Protein 2G5X (pdb70)

CATH classification: 3.40.420.10 (+1 more: 4.10.470.10)

Nearest PDB structures (foldseek):
  2g5x-assembly1_A  TM=1.004E+00  e=1.902E-52  Silene chalcedonica
  3ctk-assembly1_A  TM=8.412E-01  e=5.836E-22  unclassified
  2z4u-assembly1_A  TM=8.462E-01  e=3.014E-20  Phytolacca dioica
  3hiw-assembly2_B  TM=8.138E-01  e=7.431E-19  Saponaria officinalis
  3hiq-assembly2_B  TM=8.079E-01  e=1.076E-18  Saponaria officinalis

Secondary structure (DSSP, 8-state):
--EEE-SS-HHHHHHHHHHHHHHHHTTS--BT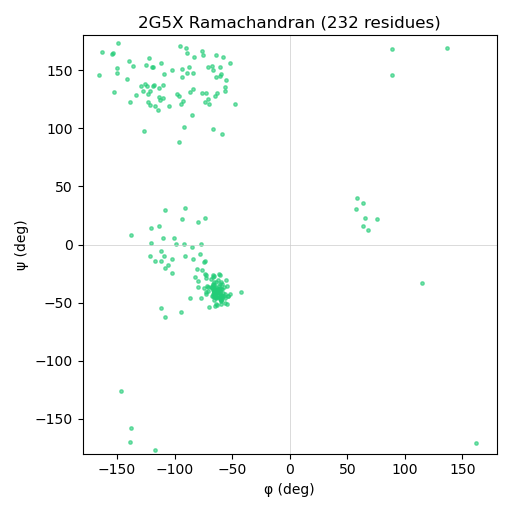TB-B--TTGGG-EEEEEEE-TTT--EEEEEEETTTTEEEEEEEE-TTT--EEEEE-TTTHHHHGGGHHHHSTT--EEPPPPSS-SSHHHHHHHHTS-TTT--BSHHHHHHHHHTTTTS---HHHHHHHHHHHIIIIIIHHHBHHHHHHHHHHSSSS-B--HHHHHHHHHTHHHHHHHHTT-S----SSS-TTTT-BSSBPP-

Structure (mmCIF, N/CA/C/O backbone):
data_2G5X
#
_entry.id   2G5X
#
_cell.length_a   35.247
_cell.length_b   57.333
_cell.length_c   53.230
_cell.angle_alpha   90.00
_cell.angle_beta   106.25
_cell.angle_gamma   90.00
#
_symmetry.space_group_name_H-M   'P 1 21 1'
#
loop_
_entity.id
_entity.type
_entity.pdbx_description
1 polymer 'Ribosome-inactivating protein'
2 water water
#
loop_
_atom_site.group_PDB
_atom_site.id
_atom_site.type_symbol
_atom_site.label_atom_id
_atom_site.label_alt_id
_atom_site.label_comp_id
_atom_site.label_asym_id
_atom_site.label_entity_id
_atom_site.label_seq_id
_atom_site.pdbx_PDB_ins_code
_atom_site.Cartn_x
_atom_site.Cartn_y
_atom_site.Cartn_z
_atom_site.occupancy
_atom_site.B_iso_or_equiv
_atom_site.auth_seq_id
_atom_site.auth_comp_id
_atom_site.auth_asym_id
_atom_site.auth_atom_id
_atom_site.pdbx_PDB_model_num
ATOM 1 N N . ARG A 1 1 ? 20.930 3.930 12.145 1.00 10.75 1 ARG A N 1
ATOM 2 C CA . ARG A 1 1 ? 19.541 3.431 11.956 1.00 10.70 1 ARG A CA 1
ATOM 3 C C . ARG A 1 1 ? 18.646 4.565 11.475 1.00 9.95 1 ARG A C 1
ATOM 4 O O . ARG A 1 1 ? 18.670 5.664 12.036 1.00 11.95 1 ARG A O 1
ATOM 12 N N . PRO A 1 2 ? 17.855 4.321 10.419 1.00 11.03 2 PRO A N 1
ATOM 13 C CA . PRO A 1 2 ? 16.963 5.365 9.910 1.00 10.70 2 PRO A CA 1
ATOM 14 C C . PRO A 1 2 ? 16.056 5.829 11.045 1.00 11.71 2 PRO A C 1
ATOM 15 O O . PRO A 1 2 ? 15.481 5.006 11.760 1.00 12.04 2 PRO A O 1
ATOM 19 N N . SER A 1 3 ? 15.938 7.140 11.218 1.00 10.15 3 SER A N 1
ATOM 20 C CA . SER A 1 3 ? 15.104 7.682 12.283 1.00 10.39 3 SER A CA 1
ATOM 21 C C . SER A 1 3 ? 14.368 8.929 11.823 1.00 9.96 3 SER A C 1
ATOM 22 O O . SER A 1 3 ? 14.910 9.744 11.072 1.00 10.39 3 SER A O 1
ATOM 25 N N . TRP A 1 4 ? 13.124 9.069 12.267 1.00 8.82 4 TRP A N 1
ATOM 26 C CA . TRP A 1 4 ? 12.331 10.238 11.916 1.00 7.66 4 TRP A CA 1
ATOM 27 C C . TRP A 1 4 ? 11.543 10.739 13.113 1.00 7.16 4 TRP A C 1
ATOM 28 O O . TRP A 1 4 ? 10.778 9.991 13.726 1.00 6.59 4 TRP A O 1
ATOM 39 N N . THR A 1 5 ? 11.761 12.001 13.465 1.00 8.10 5 THR A N 1
ATOM 40 C CA . THR A 1 5 ? 11.011 12.605 14.549 1.00 8.80 5 THR A CA 1
ATOM 41 C C . THR A 1 5 ? 9.753 13.064 13.818 1.00 8.73 5 THR A C 1
ATOM 42 O O . THR A 1 5 ? 9.798 13.959 12.971 1.00 10.25 5 THR A O 1
ATOM 46 N N . VAL A 1 6 ? 8.637 12.414 14.127 1.00 7.64 6 VAL A N 1
ATOM 47 C CA . VAL A 1 6 ? 7.366 12.705 13.477 1.00 8.11 6 VAL A CA 1
ATOM 48 C C . VAL A 1 6 ? 6.966 14.161 13.687 1.00 7.64 6 VAL A C 1
ATOM 49 O O . VAL A 1 6 ? 6.365 14.515 14.704 1.00 7.19 6 VAL A O 1
ATOM 53 N N . ASP A 1 7 ? 7.303 14.990 12.703 1.00 8.26 7 ASP A N 1
ATOM 54 C CA . ASP A 1 7 ? 7.042 16.424 12.756 1.00 9.56 7 ASP A CA 1
ATOM 55 C C . ASP A 1 7 ? 6.805 16.971 11.342 1.00 9.15 7 ASP A C 1
ATOM 56 O O . ASP A 1 7 ? 6.984 16.260 10.353 1.00 8.23 7 ASP A O 1
ATOM 61 N N . SER A 1 8 ? 6.428 18.243 11.250 1.00 10.12 8 SER A N 1
ATOM 62 C CA . SER A 1 8 ? 6.119 18.870 9.966 1.00 10.12 8 SER A CA 1
ATOM 63 C C . SER A 1 8 ? 7.282 19.349 9.094 1.00 11.43 8 SER A C 1
ATOM 64 O O . SER A 1 8 ? 7.083 20.164 8.190 1.00 13.48 8 SER A O 1
ATOM 67 N N . ASP A 1 9 ? 8.482 18.837 9.346 1.00 10.44 9 ASP A N 1
ATOM 68 C CA . ASP A 1 9 ? 9.662 19.215 8.565 1.00 11.07 9 ASP A CA 1
ATOM 69 C C . ASP A 1 9 ? 9.804 18.224 7.405 1.00 10.64 9 ASP A C 1
ATOM 70 O O . ASP A 1 9 ? 10.288 17.115 7.590 1.00 9.92 9 ASP A O 1
ATOM 75 N N . SER A 1 10 ? 9.381 18.629 6.208 1.00 9.85 10 SER A N 1
ATOM 76 C CA . SER A 1 10 ? 9.432 17.741 5.048 1.00 9.66 10 SER A CA 1
ATOM 77 C C . SER A 1 10 ? 10.843 17.370 4.604 1.00 8.86 10 SER A C 1
ATOM 78 O O . SER A 1 10 ? 11.051 16.310 4.013 1.00 8.84 10 SER A O 1
ATOM 81 N N . ALA A 1 11 ? 11.813 18.235 4.879 1.00 9.33 11 ALA A N 1
ATOM 82 C CA . ALA A 1 11 ? 13.189 17.943 4.495 1.00 9.66 11 ALA A CA 1
ATOM 83 C C . ALA A 1 11 ? 13.687 16.730 5.276 1.00 10.01 11 ALA A C 1
ATOM 84 O O . ALA A 1 11 ? 14.304 15.832 4.702 1.00 9.41 11 ALA A O 1
ATOM 86 N N . LYS A 1 12 ? 13.408 16.702 6.579 1.00 9.80 12 LYS A N 1
ATOM 87 C CA . LYS A 1 12 ? 13.826 15.587 7.427 1.00 9.48 12 LYS A CA 1
ATOM 88 C C . LYS A 1 12 ? 13.090 14.306 7.041 1.00 9.21 12 LYS A C 1
ATOM 89 O O . LYS A 1 12 ? 13.640 13.209 7.133 1.00 9.61 12 LYS A O 1
ATOM 95 N N . TYR A 1 13 ? 11.842 14.451 6.610 1.00 6.84 13 TYR A N 1
ATOM 96 C CA . TYR A 1 13 ? 11.050 13.302 6.190 1.00 7.33 13 TYR A CA 1
ATOM 97 C C . TYR A 1 13 ? 11.680 12.686 4.936 1.00 6.23 13 TYR A C 1
ATOM 98 O O . TYR A 1 13 ? 11.865 11.470 4.863 1.00 6.96 13 TYR A O 1
ATOM 107 N N . SER A 1 14 ? 12.010 13.527 3.957 1.00 7.31 14 SER A N 1
ATOM 108 C CA . SER A 1 14 ? 12.615 13.048 2.714 1.00 7.77 14 SER A CA 1
ATOM 109 C C . SER A 1 14 ? 13.994 12.430 2.927 1.00 8.82 14 SER A C 1
ATOM 110 O O . SER A 1 14 ? 14.338 11.444 2.278 1.00 8.13 14 SER A O 1
ATOM 113 N N . SER A 1 15 ? 14.788 13.007 3.825 1.00 8.61 15 SER A N 1
ATOM 114 C CA . SER A 1 15 ? 16.118 12.462 4.089 1.00 8.87 15 SER A CA 1
ATOM 115 C C . SER A 1 15 ? 15.975 11.103 4.768 1.00 8.48 15 SER A C 1
ATOM 116 O O . SER A 1 15 ? 16.741 10.174 4.501 1.00 8.26 15 SER A O 1
ATOM 123 N N . PHE A 1 16 ? 14.983 10.998 5.646 1.00 7.65 16 PHE A N 1
ATOM 124 C CA . PHE A 1 16 ? 14.696 9.758 6.353 1.00 7.48 16 PHE A CA 1
ATOM 125 C C . PHE A 1 16 ? 14.373 8.663 5.334 1.00 7.66 16 PHE A C 1
ATOM 126 O O . PHE A 1 16 ? 14.901 7.554 5.413 1.00 7.33 16 PHE A O 1
ATOM 134 N N . LEU A 1 17 ? 13.512 8.978 4.371 1.00 6.74 17 LEU A N 1
ATOM 135 C CA . LEU A 1 17 ? 13.141 8.001 3.352 1.00 6.62 17 LEU A CA 1
ATOM 136 C C . LEU A 1 17 ? 14.335 7.552 2.510 1.00 7.37 17 LEU A C 1
ATOM 137 O O . LEU A 1 17 ? 14.450 6.371 2.175 1.00 7.11 17 LEU A O 1
ATOM 142 N N . ASP A 1 18 ? 15.219 8.484 2.162 1.00 6.60 18 ASP A N 1
ATOM 143 C CA . ASP A 1 18 ? 16.390 8.114 1.371 1.00 8.72 18 ASP A CA 1
ATOM 144 C C . ASP A 1 18 ? 17.276 7.180 2.188 1.00 9.98 18 ASP A C 1
ATOM 145 O O . ASP A 1 18 ? 17.831 6.219 1.654 1.00 9.60 18 ASP A O 1
ATOM 150 N N . SER A 1 19 ? 17.399 7.450 3.486 1.00 8.77 19 SER A N 1
ATOM 151 C CA . SER A 1 19 ? 18.214 6.599 4.355 1.00 9.63 19 SER A CA 1
ATOM 152 C C . SER A 1 19 ? 17.622 5.198 4.398 1.00 9.40 19 SER A C 1
ATOM 153 O O . SER A 1 19 ? 18.340 4.203 4.315 1.00 8.62 19 SER A O 1
ATOM 158 N N . LEU A 1 20 ? 16.302 5.125 4.527 1.00 8.08 20 LEU A N 1
ATOM 159 C CA . LEU A 1 20 ? 15.612 3.842 4.574 1.00 7.34 20 LEU A CA 1
ATOM 160 C C . LEU A 1 20 ? 15.770 3.076 3.256 1.00 7.13 20 LEU A C 1
ATOM 161 O O . LEU A 1 20 ? 16.046 1.876 3.258 1.00 7.08 20 LEU A O 1
ATOM 166 N N . ARG A 1 21 ? 15.592 3.770 2.135 1.00 7.28 21 ARG A N 1
ATOM 167 C CA . ARG A 1 21 ? 15.722 3.143 0.824 1.00 8.10 21 ARG A CA 1
ATOM 168 C C . ARG A 1 21 ? 17.098 2.512 0.649 1.00 8.15 21 ARG A C 1
ATOM 169 O O . ARG A 1 21 ? 17.217 1.388 0.160 1.00 8.18 21 ARG A O 1
ATOM 177 N N . GLU A 1 22 ? 18.133 3.243 1.049 1.00 9.22 22 GLU A N 1
ATOM 178 C CA . GLU A 1 22 ? 19.504 2.755 0.932 1.00 10.46 22 GLU A CA 1
ATOM 179 C C . GLU A 1 22 ? 19.723 1.488 1.755 1.00 10.62 22 GLU A C 1
ATOM 180 O O . GLU A 1 22 ? 20.437 0.581 1.325 1.00 11.35 22 GLU A O 1
ATOM 186 N N . GLU A 1 23 ? 19.114 1.420 2.936 1.00 9.30 23 GLU A N 1
ATOM 187 C CA . GLU A 1 23 ? 19.276 0.240 3.781 1.00 11.30 23 GLU A CA 1
ATOM 188 C C . GLU A 1 23 ? 18.688 -1.009 3.125 1.00 10.79 23 GLU A C 1
ATOM 189 O O . GLU A 1 23 ? 19.271 -2.092 3.206 1.00 12.16 23 GLU A O 1
ATOM 195 N N . PHE A 1 24 ? 17.537 -0.866 2.475 1.00 10.89 24 PHE A N 1
ATOM 196 C CA . PHE A 1 24 ? 16.919 -2.002 1.796 1.00 11.22 24 PHE A CA 1
ATOM 197 C C . PHE A 1 24 ? 17.787 -2.477 0.630 1.00 12.54 24 PHE A C 1
ATOM 198 O O . PHE A 1 24 ? 17.826 -3.666 0.322 1.00 12.58 24 PHE A O 1
ATOM 206 N N . GLY A 1 25 ? 18.490 -1.549 -0.014 1.00 11.47 25 GLY A N 1
ATOM 207 C CA . GLY A 1 25 ? 19.313 -1.926 -1.152 1.00 12.76 25 GLY A CA 1
ATOM 208 C C . GLY A 1 25 ? 20.810 -2.105 -0.955 1.00 14.56 25 GLY A C 1
ATOM 209 O O . GLY A 1 25 ? 21.530 -2.334 -1.928 1.00 14.19 25 GLY A O 1
ATOM 210 N N . ARG A 1 26 ? 21.300 -2.023 0.277 1.00 16.00 26 ARG A N 1
ATOM 211 C CA . ARG A 1 26 ? 22.738 -2.168 0.488 1.00 18.79 26 ARG A CA 1
ATOM 212 C C . ARG A 1 26 ? 23.240 -3.558 0.112 1.00 18.75 26 ARG A C 1
ATOM 213 O O . ARG A 1 26 ? 22.542 -4.554 0.296 1.00 16.45 26 ARG A O 1
ATOM 221 N N . GLY A 1 27 ? 24.451 -3.618 -0.433 1.00 20.23 27 GLY A N 1
ATOM 222 C CA . GLY A 1 27 ? 25.018 -4.902 -0.805 1.00 22.26 27 GLY A CA 1
ATOM 223 C C . GLY A 1 27 ? 25.241 -5.128 -2.287 1.00 22.87 27 GLY A C 1
ATOM 224 O O . GLY A 1 27 ? 26.193 -5.813 -2.670 1.00 23.71 27 GLY A O 1
ATOM 225 N N . THR A 1 28 ? 24.373 -4.569 -3.125 1.00 23.21 28 THR A N 1
ATOM 226 C CA . THR A 1 28 ? 24.509 -4.731 -4.569 1.00 23.62 28 THR A CA 1
ATOM 227 C C . THR A 1 28 ? 24.191 -3.434 -5.306 1.00 22.75 28 THR A C 1
ATOM 228 O O . THR A 1 28 ? 23.492 -2.563 -4.783 1.00 22.94 28 THR A O 1
ATOM 232 N N . PRO A 1 29 ? 24.698 -3.295 -6.541 1.00 21.71 29 PRO A N 1
ATOM 233 C CA . PRO A 1 29 ? 24.493 -2.110 -7.379 1.00 19.65 29 PRO A CA 1
ATOM 234 C C . PRO A 1 29 ? 23.043 -1.676 -7.552 1.00 17.95 29 PRO A C 1
ATOM 235 O O . PRO A 1 29 ? 22.116 -2.473 -7.413 1.00 17.01 29 PRO A O 1
ATOM 239 N N . LYS A 1 30 ? 22.866 -0.397 -7.863 1.00 16.33 30 LYS A N 1
ATOM 240 C CA . LYS A 1 30 ? 21.546 0.163 -8.089 1.00 14.34 30 LYS A CA 1
ATOM 241 C C . LYS A 1 30 ? 21.185 0.003 -9.563 1.00 13.67 30 LYS A C 1
ATOM 242 O O . LYS A 1 30 ? 22.049 -0.281 -10.398 1.00 12.80 30 LYS A O 1
ATOM 248 N N . VAL A 1 31 ? 19.907 0.182 -9.871 1.00 11.31 31 VAL A N 1
ATOM 249 C CA . VAL A 1 31 ? 19.406 0.081 -11.240 1.00 11.90 31 VAL A CA 1
ATOM 250 C C . VAL A 1 31 ? 18.730 1.413 -11.560 1.00 11.05 31 VAL A C 1
ATOM 251 O O . VAL A 1 31 ? 17.818 1.837 -10.850 1.00 12.38 31 VAL A O 1
ATOM 255 N N . CYS A 1 32 ? 19.186 2.074 -12.622 1.00 11.71 32 CYS A N 1
ATOM 256 C CA . CYS A 1 32 ? 18.645 3.378 -13.003 1.00 12.06 32 CYS A CA 1
ATOM 257 C C . CYS A 1 32 ? 18.810 4.323 -11.809 1.00 12.13 32 CYS A C 1
ATOM 258 O O . CYS A 1 32 ? 18.013 5.243 -11.608 1.00 11.75 32 CYS A O 1
ATOM 261 N N . ASN A 1 33 ? 19.858 4.070 -11.025 1.00 11.72 33 ASN A N 1
ATOM 262 C CA . ASN A 1 33 ? 20.188 4.845 -9.830 1.00 11.51 33 ASN A CA 1
ATOM 263 C C . ASN A 1 33 ? 19.111 4.738 -8.751 1.00 11.62 33 ASN A C 1
ATOM 264 O O . ASN A 1 33 ? 18.830 5.701 -8.036 1.00 11.60 33 ASN A O 1
ATOM 269 N N . ILE A 1 34 ? 18.513 3.556 -8.648 1.00 10.70 34 ILE A N 1
ATOM 270 C CA . ILE A 1 34 ? 17.478 3.284 -7.654 1.00 10.29 34 ILE A CA 1
ATOM 271 C C . ILE A 1 34 ? 17.897 2.027 -6.888 1.00 8.85 34 ILE A C 1
ATOM 272 O O . ILE A 1 34 ? 18.292 1.031 -7.496 1.00 10.68 34 ILE A O 1
ATOM 277 N N . PRO A 1 35 ? 17.832 2.055 -5.547 1.00 8.87 35 PRO A N 1
ATOM 278 C CA . PRO A 1 35 ? 18.224 0.861 -4.789 1.00 8.80 35 PRO A CA 1
ATOM 279 C C . PRO A 1 35 ? 17.260 -0.301 -5.036 1.00 8.85 35 PRO A C 1
ATOM 280 O O . PRO A 1 35 ? 16.077 -0.091 -5.305 1.00 8.89 35 PRO A O 1
ATOM 284 N N . VAL A 1 36 ? 17.775 -1.523 -4.944 1.00 8.62 36 VAL A N 1
ATOM 285 C CA . VAL A 1 36 ? 16.975 -2.720 -5.189 1.00 8.09 36 VAL A CA 1
ATOM 286 C C . VAL A 1 36 ? 17.041 -3.690 -4.012 1.00 8.20 36 VAL A C 1
ATOM 287 O O . VAL A 1 36 ? 18.107 -3.903 -3.439 1.00 8.52 36 VAL A O 1
ATOM 291 N N . THR A 1 37 ? 15.906 -4.282 -3.649 1.00 8.80 37 THR A N 1
ATOM 292 C CA . THR A 1 37 ? 15.899 -5.230 -2.541 1.00 7.75 37 THR A CA 1
ATOM 293 C C . THR A 1 37 ? 16.516 -6.551 -2.991 1.00 8.53 37 THR A C 1
ATOM 294 O O . THR A 1 37 ? 16.655 -6.812 -4.192 1.00 8.21 37 THR A O 1
ATOM 298 N N . LYS A 1 38 ? 16.891 -7.376 -2.020 1.00 9.53 38 LYS A N 1
ATOM 299 C CA . LYS A 1 38 ? 17.496 -8.673 -2.297 1.00 10.06 38 LYS A CA 1
ATOM 300 C C . LYS A 1 38 ? 16.519 -9.784 -1.918 1.00 10.15 38 LYS A C 1
ATOM 301 O O . LYS A 1 38 ? 16.026 -9.834 -0.789 1.00 9.94 38 LYS A O 1
ATOM 307 N N . LYS A 1 39 ? 16.247 -10.680 -2.861 1.00 9.50 39 LYS A N 1
ATOM 308 C CA . LYS A 1 39 ? 15.314 -11.776 -2.619 1.00 9.62 39 LYS A CA 1
ATOM 309 C C . LYS A 1 39 ? 15.706 -12.645 -1.425 1.00 11.03 39 LYS A C 1
ATOM 310 O O . LYS A 1 39 ? 14.841 -13.116 -0.680 1.00 11.01 39 LYS A O 1
ATOM 316 N N . ALA A 1 40 ? 17.007 -12.849 -1.239 1.00 10.01 40 ALA A N 1
ATOM 317 C CA . ALA A 1 40 ? 17.499 -13.678 -0.141 1.00 10.64 40 ALA A CA 1
ATOM 318 C C . ALA A 1 40 ? 17.475 -12.995 1.228 1.00 12.14 40 ALA A C 1
ATOM 319 O O . ALA A 1 40 ? 17.878 -13.595 2.221 1.00 12.29 40 ALA A O 1
ATOM 321 N N . ASN A 1 41 ? 17.019 -11.747 1.289 1.00 10.70 41 ASN A N 1
ATOM 322 C CA . ASN A 1 41 ? 16.959 -11.037 2.568 1.00 11.54 41 ASN A CA 1
ATOM 323 C C . ASN A 1 41 ? 15.614 -11.218 3.273 1.00 11.56 41 ASN A C 1
ATOM 324 O O . ASN A 1 41 ? 15.155 -10.325 3.987 1.00 12.58 41 ASN A O 1
ATOM 329 N N . ASN A 1 42 ? 14.984 -12.371 3.077 1.00 11.88 42 ASN A N 1
ATOM 330 C CA . ASN A 1 42 ? 13.696 -12.636 3.708 1.00 11.96 42 ASN A CA 1
ATOM 331 C C . ASN A 1 42 ? 13.847 -12.911 5.203 1.00 12.05 42 ASN A C 1
ATOM 332 O O . ASN A 1 42 ? 12.864 -12.894 5.945 1.00 12.26 42 ASN A O 1
ATOM 337 N N . ASP A 1 43 ? 15.081 -13.155 5.641 1.00 11.05 43 ASP A N 1
ATOM 338 C CA . ASP A 1 43 ? 15.364 -13.432 7.047 1.00 12.10 43 ASP A CA 1
ATOM 339 C C . ASP A 1 43 ? 16.199 -12.312 7.665 1.00 12.17 43 ASP A C 1
ATOM 340 O O . ASP A 1 43 ? 16.806 -12.483 8.729 1.00 10.93 43 ASP A O 1
ATOM 345 N N . LYS A 1 44 ? 16.238 -11.175 6.976 1.00 10.56 44 LYS A N 1
ATOM 346 C CA . LYS A 1 44 ? 16.968 -9.996 7.429 1.00 11.72 44 LYS A CA 1
ATOM 347 C C . LYS A 1 44 ? 15.947 -8.882 7.596 1.00 9.34 44 LYS A C 1
ATOM 348 O O . LYS A 1 44 ? 14.912 -8.886 6.930 1.00 8.42 44 LYS A O 1
ATOM 354 N N . PHE A 1 45 ? 16.230 -7.935 8.484 1.00 9.61 45 PHE A N 1
ATOM 355 C CA . PHE A 1 45 ? 15.293 -6.846 8.724 1.00 10.43 45 PHE A CA 1
ATOM 356 C C . PHE A 1 45 ? 15.942 -5.475 8.812 1.00 11.54 45 PHE A C 1
ATOM 357 O O . PHE A 1 45 ? 17.120 -5.346 9.149 1.00 14.35 45 PHE A O 1
ATOM 365 N N . VAL A 1 46 ? 15.155 -4.454 8.492 1.00 9.89 46 VAL A N 1
ATOM 366 C CA . VAL A 1 46 ? 15.606 -3.076 8.558 1.00 9.24 46 VAL A CA 1
ATOM 367 C C . VAL A 1 46 ? 14.804 -2.414 9.675 1.00 9.70 46 VAL A C 1
ATOM 368 O O . VAL A 1 46 ? 13.569 -2.445 9.664 1.00 10.51 46 VAL A O 1
ATOM 372 N N . LEU A 1 47 ? 15.503 -1.842 10.649 1.00 8.49 47 LEU A N 1
ATOM 373 C CA . LEU A 1 47 ? 14.841 -1.186 11.767 1.00 8.87 47 LEU A CA 1
ATOM 374 C C . LEU A 1 47 ? 14.671 0.298 11.486 1.00 9.27 47 LEU A C 1
ATOM 375 O O . LEU A 1 47 ? 15.531 0.927 10.870 1.00 8.85 47 LEU A O 1
ATOM 380 N N . VAL A 1 48 ? 13.546 0.842 11.942 1.00 7.16 48 VAL A N 1
ATOM 381 C CA . VAL A 1 48 ? 13.209 2.246 11.755 1.00 10.00 48 VAL A CA 1
ATOM 382 C C . VAL A 1 48 ? 12.713 2.847 13.067 1.00 8.82 48 VAL A C 1
ATOM 383 O O . VAL A 1 48 ? 11.814 2.304 13.700 1.00 8.95 48 VAL A O 1
ATOM 387 N N . ASN A 1 49 ? 13.297 3.969 13.471 1.00 7.65 49 ASN A N 1
ATOM 388 C CA . ASN A 1 49 ? 12.873 4.634 14.700 1.00 8.54 49 ASN A CA 1
ATOM 389 C C . ASN A 1 49 ? 11.910 5.780 14.406 1.00 7.74 49 ASN A C 1
ATOM 390 O O . ASN A 1 49 ? 1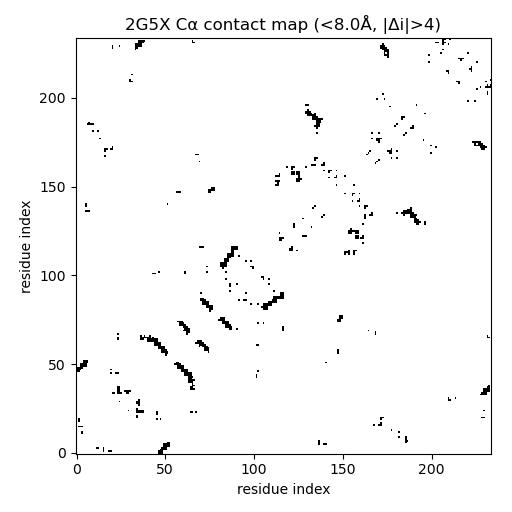2.188 6.624 13.556 1.00 8.66 49 ASN A O 1
ATOM 395 N N . LEU A 1 50 ? 10.772 5.792 15.094 1.00 7.01 50 LEU A N 1
ATOM 396 C CA . LEU A 1 50 ? 9.804 6.879 14.969 1.00 7.16 50 LEU A CA 1
ATOM 397 C C . LEU A 1 50 ? 9.843 7.531 16.355 1.00 6.53 50 LEU A C 1
ATOM 398 O O . LEU A 1 50 ? 9.690 6.848 17.370 1.00 7.81 50 LEU A O 1
ATOM 403 N N . VAL A 1 51 ? 10.066 8.840 16.402 1.00 8.15 51 VAL A N 1
ATOM 404 C CA . VAL A 1 51 ? 10.159 9.553 17.677 1.00 8.43 51 VAL A CA 1
ATOM 405 C C . VAL A 1 51 ? 9.171 10.712 17.761 1.00 8.78 51 VAL A C 1
ATOM 406 O O . VAL A 1 51 ? 9.012 11.458 16.798 1.00 8.65 51 VAL A O 1
ATOM 410 N N . LEU A 1 52 ? 8.505 10.861 18.906 1.00 7.61 52 LEU A N 1
ATOM 411 C CA . LEU A 1 52 ? 7.567 11.966 19.084 1.00 8.00 52 LEU A CA 1
ATOM 412 C C . LEU A 1 52 ? 8.345 13.176 19.583 1.00 8.89 52 LEU A C 1
ATOM 413 O O . LEU A 1 52 ? 9.129 13.075 20.523 1.00 9.98 52 LEU A O 1
ATOM 418 N N . PRO A 1 53 ? 8.132 14.340 18.959 1.00 8.57 53 PRO A N 1
ATOM 419 C CA . PRO A 1 53 ? 8.845 15.545 19.383 1.00 10.52 53 PRO A CA 1
ATOM 420 C C . PRO A 1 53 ? 8.473 16.035 20.783 1.00 11.44 53 PRO A C 1
ATOM 421 O O . PRO A 1 53 ? 9.294 16.651 21.463 1.00 11.20 53 PRO A O 1
ATOM 425 N N . PHE A 1 54 ? 7.247 15.744 21.212 1.00 11.15 54 PHE A N 1
ATOM 426 C CA . PHE A 1 54 ? 6.753 16.195 22.515 1.00 14.45 54 PHE A CA 1
ATOM 427 C C . PHE A 1 54 ? 7.448 15.628 23.748 1.00 14.14 54 PHE A C 1
ATOM 428 O O . PHE A 1 54 ? 7.885 16.376 24.625 1.00 12.22 54 PHE A O 1
ATOM 436 N N . ASN A 1 55 ? 7.531 14.304 23.815 1.00 15.07 55 ASN A N 1
ATOM 437 C CA . ASN A 1 55 ? 8.113 13.620 24.965 1.00 15.79 55 ASN A CA 1
ATOM 438 C C . ASN A 1 55 ? 9.310 12.738 24.629 1.00 16.04 55 ASN A C 1
ATOM 439 O O . ASN A 1 55 ? 9.874 12.084 25.507 1.00 17.37 55 ASN A O 1
ATOM 444 N N . ARG A 1 56 ? 9.685 12.716 23.355 1.00 15.01 56 ARG A N 1
ATOM 445 C CA . ARG A 1 56 ? 10.813 11.923 22.888 1.00 15.01 56 ARG A CA 1
ATOM 446 C C . ARG A 1 56 ? 10.574 10.415 22.971 1.00 14.22 56 ARG A C 1
ATOM 447 O O . ARG A 1 56 ? 11.515 9.632 22.829 1.00 15.09 56 ARG A O 1
ATOM 455 N N . ASN A 1 57 ? 9.330 10.000 23.206 1.00 12.15 57 ASN A N 1
ATOM 456 C CA . ASN A 1 57 ? 9.034 8.568 23.263 1.00 11.27 57 ASN A CA 1
ATOM 457 C C . ASN A 1 57 ? 9.399 7.978 21.901 1.00 10.92 57 ASN A C 1
ATOM 458 O O . ASN A 1 57 ? 9.211 8.621 20.865 1.00 10.62 57 ASN A O 1
ATOM 463 N N . THR A 1 58 ? 9.899 6.747 21.904 1.00 9.41 58 THR A N 1
ATOM 464 C CA . THR A 1 58 ? 10.328 6.102 20.670 1.00 8.22 58 THR A CA 1
ATOM 465 C C . THR A 1 58 ? 9.759 4.706 20.439 1.00 8.58 58 THR A C 1
ATOM 466 O O . THR A 1 58 ? 9.694 3.891 21.359 1.00 9.49 58 THR A O 1
ATOM 470 N N . ILE A 1 59 ? 9.332 4.454 19.204 1.00 7.47 59 ILE A N 1
ATOM 471 C CA . ILE A 1 59 ? 8.836 3.143 18.794 1.00 5.94 59 ILE A CA 1
ATOM 472 C C . ILE A 1 59 ? 9.709 2.726 17.613 1.00 8.00 59 ILE A C 1
ATOM 473 O O . ILE A 1 59 ? 9.908 3.505 16.679 1.00 8.69 59 ILE A O 1
ATOM 478 N N . THR A 1 60 ? 10.246 1.511 17.665 1.00 7.51 60 THR A N 1
ATOM 479 C CA . THR A 1 60 ? 11.107 1.014 16.593 1.00 7.32 60 THR A CA 1
ATOM 480 C C . THR A 1 60 ? 10.371 -0.011 15.731 1.00 7.05 60 THR A C 1
ATOM 481 O O . THR A 1 60 ? 9.942 -1.050 16.224 1.00 7.85 60 THR A O 1
ATOM 485 N N . LEU A 1 61 ? 10.225 0.297 14.444 1.00 6.62 61 LEU A N 1
ATOM 486 C CA . LEU A 1 61 ? 9.547 -0.590 13.502 1.00 6.26 61 LEU A CA 1
ATOM 487 C C . LEU A 1 61 ? 10.538 -1.561 12.871 1.00 6.62 61 LEU A C 1
ATOM 488 O O . LEU A 1 61 ? 11.695 -1.211 12.647 1.00 7.64 61 LEU A O 1
ATOM 493 N N . ALA A 1 62 ? 10.077 -2.772 12.564 1.00 5.92 62 ALA A N 1
ATOM 494 C CA . ALA A 1 62 ? 10.933 -3.776 11.934 1.00 5.31 62 ALA A CA 1
ATOM 495 C C . ALA A 1 62 ? 10.340 -4.211 10.596 1.00 6.59 62 ALA A C 1
ATOM 496 O O . ALA A 1 62 ? 9.218 -4.713 10.544 1.00 6.83 62 ALA A O 1
ATOM 498 N N . PHE A 1 63 ? 11.094 -4.011 9.515 1.00 6.10 63 PHE A N 1
ATOM 499 C CA . PHE A 1 63 ? 10.640 -4.390 8.175 1.00 7.67 63 PHE A CA 1
ATOM 500 C C . PHE A 1 63 ? 11.479 -5.515 7.582 1.00 7.01 63 PHE A C 1
ATOM 501 O O . PHE A 1 63 ? 12.710 -5.475 7.651 1.00 9.33 63 PHE A O 1
ATOM 509 N N . ARG A 1 64 ? 10.816 -6.510 6.993 1.00 6.76 64 ARG A N 1
ATOM 510 C CA . ARG A 1 64 ? 11.528 -7.605 6.335 1.00 7.06 64 ARG A CA 1
ATOM 511 C C . ARG A 1 64 ? 12.252 -6.927 5.168 1.00 7.11 64 ARG A C 1
ATOM 512 O O . ARG A 1 64 ? 11.636 -6.207 4.384 1.00 8.42 64 ARG A O 1
ATOM 520 N N . ALA A 1 65 ? 13.559 -7.154 5.064 1.00 6.75 65 ALA A N 1
ATOM 521 C CA . ALA A 1 65 ? 14.392 -6.517 4.042 1.00 7.61 65 ALA A CA 1
ATOM 522 C C . ALA A 1 65 ? 14.165 -6.887 2.577 1.00 7.95 65 ALA A C 1
ATOM 523 O O . ALA A 1 65 ? 14.448 -6.088 1.681 1.00 9.35 65 ALA A O 1
ATOM 525 N N . SER A 1 66 ? 13.654 -8.084 2.324 1.00 7.52 66 SER A N 1
ATOM 526 C CA . SER A 1 66 ? 13.428 -8.522 0.952 1.00 8.30 66 SER A CA 1
ATOM 527 C C . SER A 1 66 ? 12.254 -7.846 0.257 1.00 7.20 66 SER A C 1
ATOM 528 O O . SER A 1 66 ? 12.258 -7.698 -0.969 1.00 7.44 66 SER A O 1
ATOM 531 N N . ASP A 1 67 ? 11.255 -7.435 1.034 1.00 8.45 67 ASP A N 1
ATOM 532 C CA . ASP A 1 67 ? 10.056 -6.825 0.466 1.00 8.91 67 ASP A CA 1
ATOM 533 C C . ASP A 1 67 ? 9.501 -5.608 1.205 1.00 8.42 67 ASP A C 1
ATOM 534 O O . ASP A 1 67 ? 8.413 -5.132 0.877 1.00 9.92 67 ASP A O 1
ATOM 539 N N . ALA A 1 68 ? 10.242 -5.111 2.192 1.00 8.17 68 ALA A N 1
ATOM 540 C CA . ALA A 1 68 ? 9.826 -3.943 2.975 1.00 8.09 68 ALA A CA 1
ATOM 541 C C . ALA A 1 68 ? 8.475 -4.158 3.672 1.00 8.59 68 ALA A C 1
ATOM 542 O O . ALA A 1 68 ? 7.651 -3.250 3.760 1.00 8.86 68 ALA A O 1
ATOM 544 N N . TYR A 1 69 ? 8.276 -5.365 4.190 1.00 7.80 69 TYR A N 1
ATOM 545 C CA . TYR A 1 69 ? 7.040 -5.746 4.874 1.00 8.94 69 TYR A CA 1
ATOM 546 C C . TYR A 1 69 ? 7.166 -5.591 6.400 1.00 8.65 69 TYR A C 1
ATOM 547 O O . TYR A 1 69 ? 8.099 -6.113 7.002 1.00 9.08 69 TYR A O 1
ATOM 556 N N . LEU A 1 70 ? 6.224 -4.878 7.021 1.00 7.74 70 LEU A N 1
ATOM 557 C CA . LEU A 1 70 ? 6.251 -4.655 8.475 1.00 6.51 70 LEU A CA 1
ATOM 558 C C . LEU A 1 70 ? 5.867 -5.908 9.271 1.00 6.62 70 LEU A C 1
ATOM 559 O O . LEU A 1 70 ? 4.776 -6.453 9.094 1.00 5.54 70 LEU A O 1
ATOM 564 N N . VAL A 1 71 ? 6.756 -6.351 10.160 1.00 5.64 71 VAL A N 1
ATOM 565 C CA . VAL A 1 71 ? 6.496 -7.550 10.957 1.00 6.38 71 VAL A CA 1
ATOM 566 C C . VAL A 1 71 ? 6.221 -7.305 12.442 1.00 7.27 71 VAL A C 1
ATOM 567 O O . VAL A 1 71 ? 5.803 -8.221 13.152 1.00 5.57 71 VAL A O 1
ATOM 571 N N . GLY A 1 72 ? 6.444 -6.080 12.910 1.00 6.11 72 GLY A N 1
ATOM 572 C CA . GLY A 1 72 ? 6.205 -5.772 14.312 1.00 7.56 72 GLY A CA 1
ATOM 573 C C . GLY A 1 72 ? 6.912 -4.506 14.761 1.00 5.94 72 GLY A C 1
ATOM 574 O O . GLY A 1 72 ? 7.459 -3.774 13.934 1.00 6.66 72 GLY A O 1
ATOM 575 N N . PHE A 1 73 ? 6.909 -4.246 16.067 1.00 6.14 73 PHE A N 1
ATOM 576 C CA . PHE A 1 73 ? 7.561 -3.056 16.611 1.00 5.84 73 PHE A CA 1
ATOM 577 C C . PHE A 1 73 ? 7.992 -3.230 18.070 1.00 5.82 73 PHE A C 1
ATOM 578 O O . PHE A 1 73 ? 7.539 -4.141 18.764 1.00 6.95 73 PHE A O 1
ATOM 586 N N . GLN A 1 74 ? 8.866 -2.336 18.523 1.00 5.99 74 GLN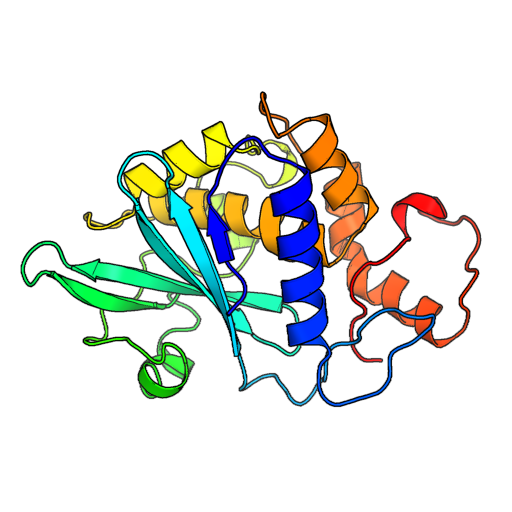 A N 1
ATOM 587 C CA . GLN A 1 74 ? 9.383 -2.359 19.889 1.00 5.96 74 GLN A CA 1
ATOM 588 C C . GLN A 1 74 ? 9.076 -1.058 20.636 1.00 6.29 74 GLN A C 1
ATOM 589 O O . GLN A 1 74 ? 9.291 0.029 20.104 1.00 7.53 74 GLN A O 1
ATOM 595 N N . ASP A 1 75 ? 8.554 -1.173 21.857 1.00 7.37 75 ASP A N 1
ATOM 596 C CA . ASP A 1 75 ? 8.271 0.000 22.689 1.00 7.30 75 ASP A CA 1
ATOM 597 C C . ASP A 1 75 ? 8.722 -0.326 24.118 1.00 8.15 75 ASP A C 1
ATOM 598 O O . ASP A 1 75 ? 9.578 -1.193 24.297 1.00 7.72 75 ASP A O 1
ATOM 603 N N . ARG A 1 76 ? 8.187 0.358 25.130 1.00 8.67 76 ARG A N 1
ATOM 604 C CA . ARG A 1 76 ? 8.596 0.077 26.512 1.00 10.12 76 ARG A CA 1
ATOM 605 C C . ARG A 1 76 ? 7.461 -0.393 27.414 1.00 11.19 76 ARG A C 1
ATOM 606 O O . ARG A 1 76 ? 6.366 0.160 27.383 1.00 10.63 76 ARG A O 1
ATOM 614 N N . ASP A 1 77 ? 7.742 -1.417 28.219 1.00 11.79 77 ASP A N 1
ATOM 615 C CA . ASP A 1 77 ? 6.772 -1.986 29.159 1.00 13.03 77 ASP A CA 1
ATOM 616 C C . ASP A 1 77 ? 6.585 -1.003 30.321 1.00 12.53 77 ASP A C 1
ATOM 617 O O . ASP A 1 77 ? 7.558 -0.543 30.908 1.00 12.86 77 ASP A O 1
ATOM 622 N N . SER A 1 78 ? 5.336 -0.685 30.652 1.00 12.87 78 SER A N 1
ATOM 623 C CA . SER A 1 78 ? 5.048 0.272 31.724 1.00 12.66 78 SER A CA 1
ATOM 624 C C . SER A 1 78 ? 5.389 -0.191 33.138 1.00 12.99 78 SER A C 1
ATOM 625 O O . SER A 1 78 ? 5.706 0.628 34.000 1.00 13.77 78 SER A O 1
ATOM 628 N N . LYS A 1 79 ? 5.327 -1.496 33.381 1.00 12.76 79 LYS A N 1
ATOM 629 C CA . LYS A 1 79 ? 5.612 -2.024 34.713 1.00 13.38 79 LYS A CA 1
ATOM 630 C C . LYS A 1 79 ? 7.094 -2.159 35.046 1.00 13.78 79 LYS A C 1
ATOM 631 O O . LYS A 1 79 ? 7.504 -1.929 36.187 1.00 12.96 79 LYS A O 1
ATOM 637 N N . THR A 1 80 ? 7.894 -2.530 34.053 1.00 13.66 80 THR A N 1
ATOM 638 C CA . THR A 1 80 ? 9.328 -2.723 34.258 1.00 13.06 80 THR A CA 1
ATOM 639 C C . THR A 1 80 ? 10.187 -1.682 33.554 1.00 13.49 80 THR A C 1
ATOM 640 O O . THR A 1 80 ? 11.386 -1.568 33.828 1.00 13.21 80 THR A O 1
ATOM 644 N N . ASN A 1 81 ? 9.571 -0.939 32.640 1.00 12.01 81 ASN A N 1
ATOM 645 C CA . ASN A 1 81 ? 10.257 0.084 31.856 1.00 13.61 81 ASN A CA 1
ATOM 646 C C . ASN A 1 81 ? 11.316 -0.514 30.922 1.00 13.92 81 ASN A C 1
ATOM 647 O O . ASN A 1 81 ? 12.251 0.170 30.508 1.00 15.10 81 ASN A O 1
ATOM 652 N N . LYS A 1 82 ? 11.158 -1.791 30.586 1.00 12.71 82 LYS A N 1
ATOM 653 C CA . LYS A 1 82 ? 12.095 -2.468 29.694 1.00 10.86 82 LYS A CA 1
ATOM 654 C C . LYS A 1 82 ? 11.628 -2.422 28.242 1.00 10.24 82 LYS A C 1
ATOM 655 O O . LYS A 1 82 ? 10.433 -2.369 27.974 1.00 9.80 82 LYS A O 1
ATOM 661 N N . LEU A 1 83 ? 12.578 -2.440 27.310 1.00 8.33 83 LEU A N 1
ATOM 662 C CA . LEU A 1 83 ? 12.245 -2.436 25.887 1.00 7.88 83 LEU A CA 1
ATOM 663 C C . LEU A 1 83 ? 11.663 -3.810 25.553 1.00 8.96 83 LEU A C 1
ATOM 664 O O . LEU A 1 83 ? 12.295 -4.831 25.819 1.00 8.00 83 LEU A O 1
ATOM 669 N N . ARG A 1 84 ? 10.461 -3.834 24.980 1.00 8.23 84 ARG A N 1
ATOM 670 C CA . ARG A 1 84 ? 9.799 -5.097 24.640 1.00 7.48 84 ARG A CA 1
ATOM 671 C C . ARG A 1 84 ? 9.542 -5.258 23.140 1.00 7.07 84 ARG A C 1
ATOM 672 O O . ARG A 1 84 ? 9.121 -4.316 22.466 1.00 6.47 84 ARG A O 1
ATOM 680 N N . ALA A 1 85 ? 9.793 -6.462 22.632 1.00 7.08 85 ALA A N 1
ATOM 681 C CA . ALA A 1 85 ? 9.594 -6.769 21.214 1.00 7.57 85 ALA A CA 1
ATOM 682 C C . ALA A 1 85 ? 8.197 -7.332 20.973 1.00 6.89 85 ALA A C 1
ATOM 683 O O . ALA A 1 85 ? 7.820 -8.339 21.570 1.00 7.37 85 ALA A O 1
ATOM 685 N N . ASN A 1 86 ? 7.443 -6.689 20.082 1.00 7.23 86 ASN A N 1
ATOM 686 C CA . ASN A 1 86 ? 6.074 -7.104 19.763 1.00 7.13 86 ASN A CA 1
ATOM 687 C C . ASN A 1 86 ? 5.939 -7.530 18.297 1.00 7.02 86 ASN A C 1
ATOM 688 O O . ASN A 1 86 ? 6.164 -6.726 17.393 1.00 8.65 86 ASN A O 1
ATOM 693 N N . PHE A 1 87 ? 5.559 -8.782 18.059 1.00 6.66 87 PHE A N 1
ATOM 694 C CA . PHE A 1 87 ? 5.388 -9.273 16.690 1.00 5.18 87 PHE A CA 1
ATOM 695 C C . PHE A 1 87 ? 3.922 -9.495 16.334 1.00 5.48 87 PHE A C 1
ATOM 696 O O . PHE A 1 87 ? 3.120 -9.867 17.192 1.00 6.88 87 PHE A O 1
ATOM 704 N N . PHE A 1 88 ? 3.573 -9.264 15.070 1.00 6.01 88 PHE A N 1
ATOM 705 C CA . PHE A 1 88 ? 2.203 -9.488 14.624 1.00 6.61 88 PHE A CA 1
ATOM 706 C C . PHE A 1 88 ? 1.903 -10.971 14.849 1.00 7.89 88 PHE A C 1
ATOM 707 O O . PHE A 1 88 ? 2.811 -11.803 14.836 1.00 7.76 88 PHE A O 1
ATOM 715 N N . SER A 1 89 ? 0.631 -11.295 15.060 1.00 7.45 89 SER A N 1
ATOM 716 C CA . SER A 1 89 ? 0.229 -12.669 15.333 1.00 8.97 89 SER A CA 1
ATOM 717 C C . SER A 1 89 ? 0.659 -13.702 14.298 1.00 8.58 89 SER A C 1
ATOM 718 O O . SER A 1 89 ? 0.888 -14.859 14.648 1.00 8.67 89 SER A O 1
ATOM 721 N N . ASP A 1 90 ? 0.768 -13.294 13.035 1.00 9.55 90 ASP A N 1
ATOM 722 C CA . ASP A 1 90 ? 1.153 -14.219 11.971 1.00 9.34 90 ASP A CA 1
ATOM 723 C C . ASP A 1 90 ? 2.655 -14.270 11.706 1.00 10.56 90 ASP A C 1
ATOM 724 O O . ASP A 1 90 ? 3.112 -15.012 10.841 1.00 9.27 90 ASP A O 1
ATOM 729 N N . GLU A 1 91 ? 3.418 -13.484 12.461 1.00 8.86 91 GLU A N 1
ATOM 730 C CA . GLU A 1 91 ? 4.871 -13.459 12.327 1.00 8.58 91 GLU A CA 1
ATOM 731 C C . GLU A 1 91 ? 5.521 -13.941 13.627 1.00 7.39 91 GLU A C 1
ATOM 732 O O . GLU A 1 91 ? 6.710 -14.265 13.651 1.00 7.46 91 GLU A O 1
ATOM 738 N N . TYR A 1 92 ? 4.731 -14.000 14.698 1.00 7.26 92 TYR A N 1
ATOM 739 C CA . TYR A 1 92 ? 5.226 -14.404 16.018 1.00 9.03 92 TYR A CA 1
ATOM 740 C C . TYR A 1 92 ? 5.901 -15.776 16.091 1.00 9.44 92 TYR A C 1
ATOM 741 O O . TYR A 1 92 ? 7.000 -15.898 16.632 1.00 9.89 92 TYR A O 1
ATOM 750 N N . ARG A 1 93 ? 5.256 -16.810 15.564 1.00 8.75 93 ARG A N 1
ATOM 751 C CA . ARG A 1 93 ? 5.853 -18.141 15.623 1.00 9.78 93 ARG A CA 1
ATOM 752 C C . ARG A 1 93 ? 7.209 -18.225 14.926 1.00 10.88 93 ARG A C 1
ATOM 753 O O . ARG A 1 93 ? 8.122 -18.889 15.417 1.00 11.35 93 ARG A O 1
ATOM 761 N N . ALA A 1 94 ? 7.353 -17.540 13.797 1.00 9.81 94 ALA A N 1
ATOM 762 C CA . ALA A 1 94 ? 8.606 -17.586 13.055 1.00 9.78 94 ALA A CA 1
ATOM 763 C C . ALA A 1 94 ? 9.720 -16.692 13.589 1.00 9.79 94 ALA A C 1
ATOM 764 O O . ALA A 1 94 ? 10.898 -17.040 13.480 1.00 8.86 94 ALA A O 1
ATOM 766 N N . LEU A 1 95 ? 9.357 -15.560 14.185 1.00 8.89 95 LEU A N 1
ATOM 767 C CA . LEU A 1 95 ? 10.358 -14.612 14.660 1.00 8.12 95 LEU A CA 1
ATOM 768 C C . LEU A 1 95 ? 10.579 -14.465 16.170 1.00 7.67 95 LEU A C 1
ATOM 769 O O . LEU A 1 95 ? 11.631 -13.979 16.584 1.00 9.34 95 LEU A O 1
ATOM 774 N N . SER A 1 96 ? 9.614 -14.877 16.988 1.00 7.90 96 SER A N 1
ATOM 775 C CA . SER A 1 96 ? 9.743 -14.722 18.438 1.00 10.51 96 SER A CA 1
ATOM 776 C C . SER A 1 96 ? 11.045 -15.271 19.010 1.00 10.94 96 SER A C 1
ATOM 777 O O . SER A 1 96 ? 11.673 -14.635 19.859 1.00 11.43 96 SER A O 1
ATOM 780 N N . GLY A 1 97 ? 11.449 -16.446 18.543 1.00 11.48 97 GLY A N 1
ATOM 781 C CA . GLY A 1 97 ? 12.673 -17.053 19.037 1.00 13.22 97 GLY A CA 1
ATOM 782 C C . GLY A 1 97 ? 13.926 -16.238 18.768 1.00 13.39 97 GLY A C 1
ATOM 783 O O . GLY A 1 97 ? 14.882 -16.289 19.542 1.00 15.32 97 GLY A O 1
ATOM 784 N N . LYS A 1 98 ? 13.924 -15.485 17.674 1.00 12.48 98 LYS A N 1
ATOM 785 C CA . LYS A 1 98 ? 15.073 -14.665 17.306 1.00 12.94 98 LYS A CA 1
ATOM 786 C C . LYS A 1 98 ? 14.802 -13.174 17.501 1.00 12.05 98 LYS A C 1
ATOM 787 O O . LYS A 1 98 ? 15.369 -12.338 16.798 1.00 12.57 98 LYS A O 1
ATOM 793 N N . TYR A 1 99 ? 13.951 -12.844 18.470 1.00 11.01 99 TYR A N 1
ATOM 794 C CA . TYR A 1 99 ? 13.592 -11.453 18.732 1.00 11.84 99 TYR A CA 1
ATOM 795 C C . TYR A 1 99 ? 14.805 -10.554 18.966 1.00 12.72 99 TYR A C 1
ATOM 796 O O . TYR A 1 99 ? 14.815 -9.392 18.556 1.00 11.70 99 TYR A O 1
ATOM 805 N N . LYS A 1 100 ? 15.831 -11.102 19.608 1.00 13.21 100 LYS A N 1
ATOM 806 C CA . LYS A 1 100 ? 17.042 -10.348 19.913 1.00 14.51 100 LYS A CA 1
ATOM 807 C C . LYS A 1 100 ? 17.905 -10.096 18.678 1.00 14.11 100 LYS A C 1
ATOM 808 O O . LYS A 1 100 ? 18.675 -9.133 18.639 1.00 14.33 100 LYS A O 1
ATOM 814 N N . SER A 1 101 ? 17.781 -10.964 17.678 1.00 13.73 101 SER A N 1
ATOM 815 C CA . SER A 1 101 ? 18.544 -10.826 16.438 1.00 13.71 101 SER A CA 1
ATOM 816 C C . SER A 1 101 ? 17.885 -9.804 15.523 1.00 13.66 101 SER A C 1
ATOM 817 O O . SER A 1 101 ? 18.521 -9.256 14.624 1.00 16.07 101 SER A O 1
ATOM 822 N N . ILE A 1 102 ? 16.600 -9.561 15.756 1.00 11.81 102 ILE A N 1
ATOM 823 C CA . ILE A 1 102 ? 15.835 -8.605 14.965 1.00 11.78 102 ILE A CA 1
ATOM 824 C C . ILE A 1 102 ? 15.843 -7.250 15.667 1.00 11.43 102 ILE A C 1
ATOM 825 O O . ILE A 1 102 ? 16.268 -6.247 15.094 1.00 10.75 102 ILE A O 1
ATOM 830 N N . PHE A 1 103 ? 15.366 -7.229 16.908 1.00 11.27 103 PHE A N 1
ATOM 831 C CA . PHE A 1 103 ? 15.351 -6.006 17.708 1.00 10.78 103 PHE A CA 1
ATOM 832 C C . PHE A 1 103 ? 16.594 -6.025 18.587 1.00 12.33 103 PHE A C 1
ATOM 833 O O . PHE A 1 103 ? 16.573 -6.507 19.720 1.00 11.18 103 PHE A O 1
ATOM 841 N N . THR A 1 104 ? 17.679 -5.500 18.032 1.00 13.05 104 THR A N 1
ATOM 842 C CA . THR A 1 104 ? 18.978 -5.441 18.690 1.00 16.48 104 THR A CA 1
ATOM 843 C C . THR A 1 104 ? 18.981 -5.047 20.164 1.00 15.99 104 THR A C 1
ATOM 844 O O . THR A 1 104 ? 19.726 -5.621 20.956 1.00 16.44 104 THR A O 1
ATOM 848 N N . ASP A 1 105 ? 18.151 -4.076 20.532 1.00 15.12 105 ASP A N 1
ATOM 849 C CA . ASP A 1 105 ? 18.128 -3.589 21.910 1.00 13.47 105 ASP A CA 1
ATOM 850 C C . ASP A 1 105 ? 17.036 -4.141 22.821 1.00 11.84 105 ASP A C 1
ATOM 851 O O . ASP A 1 105 ? 16.963 -3.768 23.994 1.00 11.09 105 ASP A O 1
ATOM 856 N N . ALA A 1 106 ? 16.197 -5.029 22.298 1.00 10.99 106 ALA A N 1
ATOM 857 C CA . ALA A 1 106 ? 15.103 -5.598 23.091 1.00 9.84 106 ALA A CA 1
ATOM 858 C C . ALA A 1 106 ? 15.570 -6.281 24.375 1.00 9.01 106 ALA A C 1
ATOM 859 O O . ALA A 1 106 ? 16.545 -7.037 24.372 1.00 11.71 106 ALA A O 1
ATOM 861 N N . GLU A 1 107 ? 14.856 -6.016 25.465 1.00 7.41 107 GLU A N 1
ATOM 862 C CA . GLU A 1 107 ? 15.167 -6.596 26.768 1.00 10.22 107 GLU A CA 1
ATOM 863 C C . GLU A 1 107 ? 14.232 -7.753 27.110 1.00 11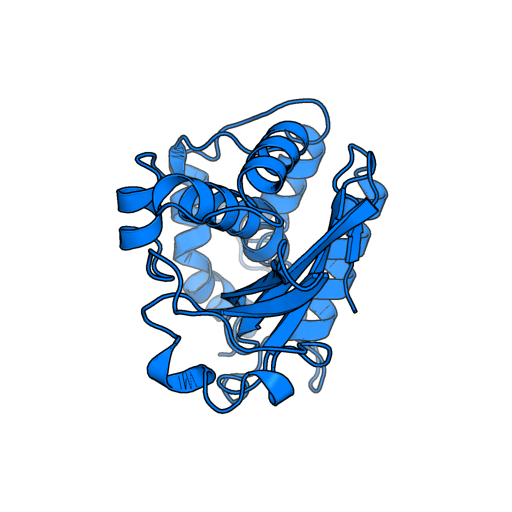.93 107 GLU A C 1
ATOM 864 O O . GLU A 1 107 ? 14.575 -8.628 27.911 1.00 14.42 107 GLU A O 1
ATOM 870 N N . VAL A 1 108 ? 13.045 -7.749 26.513 1.00 9.93 108 VAL A N 1
ATOM 871 C CA . VAL A 1 108 ? 12.075 -8.812 26.745 1.00 11.16 108 VAL A CA 1
ATOM 872 C C . VAL A 1 108 ? 11.184 -9.047 25.528 1.00 9.55 108 VAL A C 1
ATOM 873 O O . VAL A 1 108 ? 10.949 -8.141 24.728 1.00 8.85 108 VAL A O 1
ATOM 877 N N . LEU A 1 109 ? 10.713 -10.282 25.389 1.00 8.42 109 LEU A N 1
ATOM 878 C CA . LEU A 1 109 ? 9.804 -10.653 24.310 1.00 8.28 109 LEU A CA 1
ATOM 879 C C . LEU A 1 109 ? 8.403 -10.527 24.902 1.00 8.59 109 LEU A C 1
ATOM 880 O O . LEU A 1 109 ? 8.094 -11.172 25.906 1.00 9.18 109 LEU A O 1
ATOM 885 N N . ALA A 1 110 ? 7.567 -9.685 24.305 1.00 6.82 110 ALA A N 1
ATOM 886 C CA . ALA A 1 110 ? 6.204 -9.509 24.798 1.00 8.16 110 ALA A CA 1
ATOM 887 C C . ALA A 1 110 ? 5.297 -10.508 24.094 1.00 8.49 110 ALA A C 1
ATOM 888 O O . ALA A 1 110 ? 5.709 -11.164 23.135 1.00 8.31 110 ALA A O 1
ATOM 890 N N . PRO A 1 111 ? 4.053 -10.657 24.574 1.00 8.26 111 PRO A N 1
ATOM 891 C CA . PRO A 1 111 ? 3.122 -11.596 23.943 1.00 8.84 111 PRO A CA 1
ATOM 892 C C . PRO A 1 111 ? 2.830 -11.139 22.514 1.00 9.25 111 PRO A C 1
ATOM 893 O O . PRO A 1 111 ? 3.087 -9.988 22.161 1.00 8.51 111 PRO A O 1
ATOM 897 N N . ALA A 1 112 ? 2.294 -12.036 21.693 1.00 9.30 112 ALA A N 1
ATOM 898 C CA . ALA A 1 112 ? 1.968 -11.687 20.314 1.00 8.21 112 ALA A CA 1
ATOM 899 C C . ALA A 1 112 ? 0.956 -10.545 20.287 1.00 7.93 112 ALA A C 1
ATOM 900 O O . ALA A 1 112 ? 0.101 -10.442 21.168 1.00 9.38 112 ALA A O 1
ATOM 902 N N . LEU A 1 113 ? 1.059 -9.691 19.273 1.00 8.29 113 LEU A N 1
ATOM 903 C CA . LEU A 1 113 ? 0.145 -8.565 19.116 1.00 8.02 113 LEU A CA 1
ATOM 904 C C . LEU A 1 113 ? -1.262 -9.060 18.793 1.00 9.78 113 LEU A C 1
ATOM 905 O O . LEU A 1 113 ? -1.437 -10.145 18.232 1.00 9.59 113 LEU A O 1
ATOM 910 N N . PRO A 1 114 ? -2.285 -8.264 19.145 1.00 8.52 114 PRO A N 1
ATOM 911 C CA . PRO A 1 114 ? -3.693 -8.597 18.907 1.00 11.35 114 PRO A CA 1
ATOM 912 C C . PRO A 1 114 ? -4.175 -8.499 17.458 1.00 11.53 114 PRO A C 1
ATOM 913 O O . PRO A 1 114 ? -5.370 -8.331 17.214 1.00 14.16 114 PRO A O 1
ATOM 917 N N . CYS A 1 115 ? -3.256 -8.594 16.500 1.00 12.26 115 CYS A N 1
ATOM 918 C CA . CYS A 1 115 ? -3.631 -8.549 15.088 1.00 10.65 115 CYS A CA 1
ATOM 919 C C . CYS A 1 115 ? -2.517 -9.087 14.190 1.00 11.09 115 CYS A C 1
ATOM 920 O O . CYS A 1 115 ? -1.381 -9.263 14.636 1.00 8.72 115 CYS A O 1
ATOM 923 N N . ALA A 1 116 ? -2.857 -9.363 12.931 1.00 9.32 116 ALA A N 1
ATOM 924 C CA . ALA A 1 116 ? -1.895 -9.883 11.959 1.00 9.10 116 ALA A CA 1
ATOM 925 C C . ALA A 1 116 ? -1.276 -8.770 11.111 1.00 10.27 116 ALA A C 1
ATOM 926 O O . ALA A 1 116 ? -1.727 -7.625 11.145 1.00 11.20 116 ALA A O 1
ATOM 928 N N . SER A 1 117 ? -0.254 -9.129 10.335 1.00 9.41 117 SER A N 1
ATOM 929 C CA . SER A 1 117 ? 0.479 -8.184 9.490 1.00 9.58 117 SER A CA 1
ATOM 930 C C . SER A 1 117 ? -0.112 -7.874 8.115 1.00 9.16 117 SER A C 1
ATOM 931 O O . SER A 1 117 ? 0.330 -6.939 7.445 1.00 9.24 117 SER A O 1
ATOM 934 N N . THR A 1 118 ? -1.087 -8.663 7.685 1.00 8.98 118 THR A N 1
ATOM 935 C CA . THR A 1 118 ? -1.693 -8.479 6.368 1.00 8.91 118 THR A CA 1
ATOM 936 C C . THR A 1 118 ? -2.561 -7.237 6.238 1.00 9.64 118 THR A C 1
ATOM 937 O O . THR A 1 118 ? -3.125 -6.747 7.220 1.00 7.76 118 THR A O 1
ATOM 941 N N . TYR A 1 119 ? -2.670 -6.729 5.014 1.00 9.89 119 TYR A N 1
ATOM 942 C CA . TYR A 1 119 ? -3.506 -5.562 4.772 1.00 10.57 119 TYR A CA 1
ATOM 943 C C . TYR A 1 119 ? -4.945 -5.921 5.116 1.00 10.61 119 TYR A C 1
ATOM 944 O O . TYR A 1 119 ? -5.679 -5.110 5.676 1.00 10.18 119 TYR A O 1
ATOM 953 N N . THR A 1 120 ? -5.347 -7.146 4.790 1.00 10.61 120 THR A N 1
ATOM 954 C CA . THR A 1 120 ? -6.708 -7.582 5.077 1.00 10.67 120 THR A CA 1
ATOM 955 C C . THR A 1 120 ? -7.049 -7.542 6.568 1.00 9.71 120 THR A C 1
ATOM 956 O O . THR A 1 120 ? -8.065 -6.957 6.956 1.00 9.98 120 THR A O 1
ATOM 960 N N . ASP A 1 121 ? -6.210 -8.143 7.409 1.00 9.23 121 ASP A N 1
ATOM 961 C CA . ASP A 1 121 ? -6.502 -8.147 8.841 1.00 8.93 121 ASP A CA 1
ATOM 962 C C . ASP A 1 121 ? -6.309 -6.775 9.482 1.00 9.09 121 ASP A C 1
ATOM 963 O O . ASP A 1 121 ? -7.058 -6.404 10.387 1.00 8.36 121 ASP A O 1
ATOM 968 N N . LEU A 1 122 ? -5.308 -6.027 9.023 1.00 8.51 122 LEU A N 1
ATOM 969 C CA . LEU A 1 122 ? -5.067 -4.699 9.575 1.00 7.40 122 LEU A CA 1
ATOM 970 C C . LEU A 1 122 ? -6.295 -3.811 9.395 1.00 7.81 122 LEU A C 1
ATOM 971 O O . LEU A 1 122 ? -6.699 -3.107 10.321 1.00 6.75 122 LEU A O 1
ATOM 976 N N . GLN A 1 123 ? -6.892 -3.850 8.207 1.00 6.46 123 GLN A N 1
ATOM 977 C CA . GLN A 1 123 ? -8.078 -3.043 7.939 1.00 7.85 123 GLN A CA 1
ATOM 978 C C . GLN A 1 123 ? -9.279 -3.548 8.744 1.00 7.71 123 GLN A C 1
ATOM 979 O O . GLN A 1 123 ? -10.096 -2.750 9.208 1.00 7.82 123 GLN A O 1
ATOM 985 N N . ASN A 1 124 ? -9.383 -4.865 8.918 1.00 7.29 124 ASN A N 1
ATOM 986 C CA . ASN A 1 124 ? -10.488 -5.430 9.688 1.00 9.50 124 ASN A CA 1
ATOM 987 C C . ASN A 1 124 ? -10.409 -5.006 11.156 1.00 9.55 124 ASN A C 1
ATOM 988 O O . ASN A 1 124 ? -11.422 -4.667 11.768 1.00 9.46 124 ASN A O 1
ATOM 993 N N . LYS A 1 125 ? -9.203 -5.016 11.718 1.00 9.76 125 LYS A N 1
ATOM 994 C CA . LYS A 1 125 ? -9.013 -4.625 13.115 1.00 10.39 125 LYS A CA 1
ATOM 995 C C . LYS A 1 125 ? -9.168 -3.121 13.325 1.00 10.28 125 LYS A C 1
ATOM 996 O O . LYS A 1 125 ? -9.748 -2.683 14.321 1.00 12.63 125 LYS A O 1
ATOM 1002 N N . ALA A 1 126 ? -8.639 -2.334 12.393 1.00 8.44 126 ALA A N 1
ATOM 1003 C CA . ALA A 1 126 ? -8.710 -0.879 12.485 1.00 9.68 126 ALA A CA 1
ATOM 1004 C C . ALA A 1 126 ? -10.114 -0.359 12.206 1.00 10.49 126 ALA A C 1
ATOM 1005 O O . ALA A 1 126 ? -10.496 0.713 12.682 1.00 10.66 126 ALA A O 1
ATOM 1007 N N . GLY A 1 127 ? -10.878 -1.121 11.432 1.00 10.70 127 GLY A N 1
ATOM 1008 C CA . GLY A 1 127 ? -12.230 -0.710 11.097 1.00 11.62 127 GLY A CA 1
ATOM 1009 C C . GLY A 1 127 ? -12.267 0.384 10.041 1.00 12.16 127 GLY A C 1
ATOM 1010 O O . GLY A 1 127 ? -13.251 1.118 9.939 1.00 11.88 127 GLY A O 1
ATOM 1011 N N . VAL A 1 128 ? -11.197 0.495 9.258 1.00 10.93 128 VAL A N 1
ATOM 1012 C CA . VAL A 1 128 ? -11.109 1.503 8.201 1.00 12.71 128 VAL A CA 1
ATOM 1013 C C . VAL A 1 128 ? -10.230 0.992 7.056 1.00 13.58 128 VAL A C 1
ATOM 1014 O O . VAL A 1 128 ? -9.281 0.236 7.277 1.00 12.45 128 VAL A O 1
ATOM 1018 N N . SER A 1 129 ? -10.548 1.408 5.835 1.00 12.28 129 SER A N 1
ATOM 1019 C CA . SER A 1 129 ? -9.807 0.978 4.652 1.00 13.42 129 SER A CA 1
ATOM 1020 C C . SER A 1 129 ? -8.539 1.779 4.371 1.00 12.97 129 SER A C 1
ATOM 1021 O O . SER A 1 129 ? -8.369 2.896 4.867 1.00 11.62 129 SER A O 1
ATOM 1024 N N . ARG A 1 130 ? -7.656 1.195 3.563 1.00 12.11 130 ARG A N 1
ATOM 1025 C CA . ARG A 1 130 ? -6.408 1.846 3.168 1.00 13.58 130 ARG A CA 1
ATOM 1026 C C . ARG A 1 130 ? -6.758 3.146 2.460 1.00 14.11 130 ARG A C 1
ATOM 1027 O O . ARG A 1 130 ? -6.083 4.160 2.623 1.00 14.50 130 ARG A O 1
ATOM 1035 N N . GLU A 1 131 ? -7.823 3.097 1.665 1.00 14.05 131 GLU A N 1
ATOM 1036 C CA . GLU A 1 131 ? -8.265 4.252 0.896 1.00 13.69 131 GLU A CA 1
ATOM 1037 C C . GLU A 1 131 ? -8.712 5.467 1.702 1.00 13.41 131 GLU A C 1
ATOM 1038 O O . GLU A 1 131 ? -8.411 6.598 1.317 1.00 12.16 131 GLU A O 1
ATOM 1044 N N . LYS A 1 132 ? -9.417 5.258 2.811 1.00 12.26 132 LYS A N 1
ATOM 1045 C CA . LYS A 1 132 ? -9.879 6.408 3.577 1.00 13.31 132 LYS A CA 1
ATOM 1046 C C . LYS A 1 132 ? -9.229 6.658 4.931 1.00 12.61 132 LYS A C 1
ATOM 1047 O O . LYS A 1 132 ? -9.642 7.557 5.659 1.00 11.13 132 LYS A O 1
ATOM 1053 N N . LEU A 1 133 ? -8.209 5.876 5.265 1.00 9.85 133 LEU A N 1
ATOM 1054 C CA . LEU A 1 133 ? -7.497 6.068 6.525 1.00 10.67 133 LEU A CA 1
ATOM 1055 C C . LEU A 1 133 ? -6.839 7.452 6.516 1.00 9.11 133 LEU A C 1
ATOM 1056 O O . LEU A 1 133 ? -6.161 7.815 5.551 1.00 9.89 133 LEU A O 1
ATOM 1061 N N . SER A 1 134 ? -7.047 8.224 7.580 1.00 8.48 134 SER A N 1
ATOM 1062 C CA . SER A 1 134 ? -6.458 9.558 7.677 1.00 9.10 134 SER A CA 1
ATOM 1063 C C . SER A 1 134 ? -4.943 9.457 7.871 1.00 8.36 134 SER A C 1
ATOM 1064 O O . SER A 1 134 ? -4.475 8.866 8.843 1.00 8.14 134 SER A O 1
ATOM 1069 N N . LEU A 1 135 ? -4.191 10.047 6.943 1.00 8.44 135 LEU A N 1
ATOM 1070 C CA . LEU A 1 135 ? -2.729 10.025 6.977 1.00 7.53 135 LEU A CA 1
ATOM 1071 C C . LEU A 1 135 ? -2.147 11.412 7.249 1.00 7.35 135 LEU A C 1
ATOM 1072 O O . LEU A 1 135 ? -2.787 12.425 6.974 1.00 7.56 135 LEU A O 1
ATOM 1077 N N . GLY A 1 136 ? -0.927 11.447 7.779 1.00 6.58 136 GLY A N 1
ATOM 1078 C CA . GLY A 1 136 ? -0.275 12.715 8.061 1.00 5.61 136 GLY A CA 1
ATOM 1079 C C . GLY A 1 136 ? 0.427 12.737 9.406 1.00 6.67 136 GLY A C 1
ATOM 1080 O O . GLY A 1 136 ? 0.251 11.832 10.219 1.00 6.41 136 GLY A O 1
ATOM 1081 N N . VAL A 1 137 ? 1.227 13.773 9.641 1.00 5.87 137 VAL A N 1
ATOM 1082 C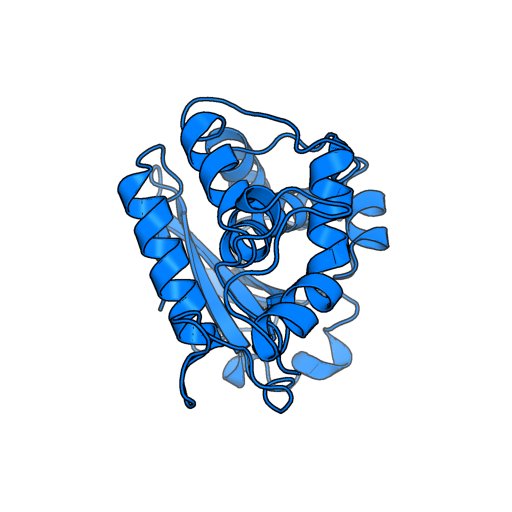 CA . VAL A 1 137 ? 1.962 13.906 10.895 1.00 7.00 137 VAL A CA 1
ATOM 1083 C C . VAL A 1 137 ? 1.090 13.843 12.154 1.00 7.00 137 VAL A C 1
ATOM 1084 O O . VAL A 1 137 ? 1.376 13.068 13.068 1.00 7.70 137 VAL A O 1
ATOM 1088 N N . SER A 1 138 ? 0.033 14.647 12.209 1.00 6.81 138 SER A N 1
ATOM 1089 C CA . SER A 1 138 ? -0.839 14.647 13.379 1.00 7.02 138 SER A CA 1
ATOM 1090 C C . SER A 1 138 ? -1.515 13.294 13.578 1.00 7.25 138 SER A C 1
ATOM 1091 O O . SER A 1 138 ? -1.629 12.810 14.703 1.00 6.96 138 SER A O 1
ATOM 1094 N N . SER A 1 139 ? -1.952 12.687 12.478 1.00 6.81 139 SER A N 1
ATOM 1095 C CA . SER A 1 139 ? -2.611 11.386 12.533 1.00 6.52 139 SER A CA 1
ATOM 1096 C C . SER A 1 139 ? -1.672 10.338 13.123 1.00 6.29 139 SER A C 1
ATOM 1097 O O . SER A 1 139 ? -2.067 9.538 13.977 1.00 7.89 139 SER A O 1
ATOM 1100 N N . LEU A 1 140 ? -0.425 10.341 12.663 1.00 5.77 140 LEU A N 1
ATOM 1101 C CA . LEU A 1 140 ? 0.555 9.385 13.157 1.00 6.16 140 LEU A CA 1
ATOM 1102 C C . LEU A 1 140 ? 0.896 9.634 14.629 1.00 6.24 140 LEU A C 1
ATOM 1103 O O . LEU A 1 140 ? 1.054 8.685 15.401 1.00 6.25 140 LEU A O 1
ATOM 1108 N N . GLN A 1 141 ? 1.001 10.899 15.027 1.00 6.26 141 GLN A N 1
ATOM 1109 C CA . GLN A 1 141 ? 1.312 11.207 16.424 1.00 6.31 141 GLN A CA 1
ATOM 1110 C C . GLN A 1 141 ? 0.209 10.685 17.345 1.00 5.95 141 GLN A C 1
ATOM 1111 O O . GLN A 1 141 ? 0.486 10.131 18.409 1.00 7.37 141 GLN A O 1
ATOM 1117 N N . THR A 1 142 ? -1.040 10.859 16.925 1.00 5.42 142 THR A N 1
ATOM 1118 C CA . THR A 1 142 ? -2.180 10.407 17.717 1.00 6.51 142 THR A CA 1
ATOM 1119 C C . THR A 1 142 ? -2.195 8.887 17.841 1.00 6.08 142 THR A C 1
ATOM 1120 O O . THR A 1 142 ? -2.411 8.346 18.932 1.00 6.14 142 THR A O 1
ATOM 1124 N N . ALA A 1 143 ? -1.955 8.199 16.727 1.00 6.90 143 ALA A N 1
ATOM 1125 C CA . ALA A 1 143 ? -1.953 6.737 16.727 1.00 6.72 143 ALA A CA 1
ATOM 1126 C C . ALA A 1 143 ? -0.816 6.208 17.600 1.00 7.23 143 ALA A C 1
ATOM 1127 O O . ALA A 1 143 ? -0.969 5.218 18.315 1.00 6.96 143 ALA A O 1
ATOM 1129 N N . PHE A 1 144 ? 0.325 6.883 17.531 1.00 7.13 144 PHE A N 1
ATOM 1130 C CA . PHE A 1 144 ? 1.509 6.524 18.308 1.00 8.44 144 PHE A CA 1
ATOM 1131 C C . PHE A 1 144 ? 1.177 6.580 19.806 1.00 8.50 144 PHE A C 1
ATOM 1132 O O . PHE A 1 144 ? 1.452 5.640 20.557 1.00 9.04 144 PHE A O 1
ATOM 1140 N N . THR A 1 145 ? 0.562 7.680 20.225 1.00 7.73 145 THR A N 1
ATOM 1141 C CA . THR A 1 145 ? 0.199 7.886 21.627 1.00 7.81 145 THR A CA 1
ATOM 1142 C C . THR A 1 145 ? -0.754 6.828 22.188 1.00 8.15 145 THR A C 1
ATOM 1143 O O . THR A 1 145 ? -0.692 6.494 23.371 1.00 8.66 145 THR A O 1
ATOM 1147 N N . ALA A 1 146 ? -1.627 6.298 21.340 1.00 7.38 146 ALA A N 1
ATOM 1148 C CA . ALA A 1 146 ? -2.580 5.284 21.780 1.00 7.68 146 ALA A CA 1
ATOM 1149 C C . ALA A 1 146 ? -1.935 3.908 21.913 1.00 8.82 146 ALA A C 1
ATOM 1150 O O . ALA A 1 146 ? -2.552 2.973 22.421 1.00 9.98 146 ALA A O 1
ATOM 1152 N N . VAL A 1 147 ? -0.688 3.792 21.467 1.00 7.28 147 VAL A N 1
ATOM 1153 C CA . VAL A 1 147 ? 0.027 2.522 21.519 1.00 8.45 147 VAL A CA 1
ATOM 1154 C C . VAL A 1 147 ? 1.202 2.459 22.495 1.00 7.02 147 VAL A C 1
ATOM 1155 O O . VAL A 1 147 ? 1.262 1.573 23.349 1.00 8.50 147 VAL A O 1
ATOM 1159 N N . TYR A 1 148 ? 2.136 3.394 22.372 1.00 7.71 148 TYR A N 1
ATOM 1160 C CA . TYR A 1 148 ? 3.321 3.391 23.223 1.00 7.39 148 TYR A CA 1
ATOM 1161 C C . TYR A 1 148 ? 3.101 3.200 24.728 1.00 7.55 148 TYR A C 1
ATOM 1162 O O . TYR A 1 148 ? 2.407 3.981 25.383 1.00 9.43 148 TYR A O 1
ATOM 1171 N N . GLY A 1 149 ? 3.705 2.139 25.260 1.00 8.25 149 GLY A N 1
ATOM 1172 C CA . GLY A 1 149 ? 3.629 1.838 26.681 1.00 9.00 149 GLY A CA 1
ATOM 1173 C C . GLY A 1 149 ? 2.277 1.515 27.287 1.00 10.80 149 GLY A C 1
ATOM 1174 O O . GLY A 1 149 ? 2.131 1.533 28.512 1.00 12.21 149 GLY A O 1
ATOM 1175 N N . LYS A 1 150 ? 1.289 1.199 26.460 1.00 9.88 150 LYS A N 1
ATOM 1176 C CA . LYS A 1 150 ? -0.036 0.898 26.993 1.00 11.79 150 LYS A CA 1
ATOM 1177 C C . LYS A 1 150 ? -0.501 -0.525 26.713 1.00 11.50 150 LYS A C 1
ATOM 1178 O O . LYS A 1 150 ? 0.240 -1.344 26.165 1.00 11.48 150 LYS A O 1
ATOM 1184 N N . VAL A 1 151 ? -1.732 -0.815 27.124 1.00 10.95 151 VAL A N 1
ATOM 1185 C CA . VAL A 1 151 ? -2.335 -2.115 26.876 1.00 11.76 151 VAL A CA 1
ATOM 1186 C C . VAL A 1 151 ? -2.733 -2.063 25.404 1.00 11.47 151 VAL A C 1
ATOM 1187 O O . VAL A 1 151 ? -3.369 -1.103 24.964 1.00 12.11 151 VAL A O 1
ATOM 1191 N N . PHE A 1 152 ? -2.351 -3.086 24.649 1.00 11.34 152 PHE A N 1
ATOM 1192 C CA . PHE A 1 152 ? -2.639 -3.144 23.218 1.00 11.67 152 PHE A CA 1
ATOM 1193 C C . PHE A 1 152 ? -4.026 -3.679 22.871 1.00 12.68 152 PHE A C 1
ATOM 1194 O O . PHE A 1 152 ? -4.461 -4.695 23.410 1.00 14.54 152 PHE A O 1
ATOM 1202 N N . THR A 1 153 ? -4.711 -2.988 21.965 1.00 12.32 153 THR A N 1
ATOM 1203 C CA . THR A 1 153 ? -6.015 -3.429 21.489 1.00 13.39 153 THR A CA 1
ATOM 1204 C C . THR A 1 153 ? -5.833 -3.618 19.987 1.00 13.40 153 THR A C 1
ATOM 1205 O O . THR A 1 153 ? -4.978 -2.969 19.378 1.00 13.46 153 THR A O 1
ATOM 1209 N N . GLY A 1 154 ? -6.617 -4.510 19.392 1.00 12.43 154 GLY 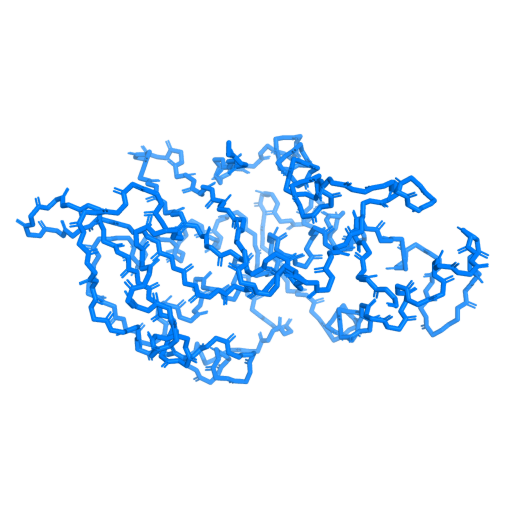A N 1
ATOM 1210 C CA . GLY A 1 154 ? -6.503 -4.741 17.963 1.00 11.12 154 GLY A CA 1
ATOM 1211 C C . GLY A 1 154 ? -6.629 -3.463 17.150 1.00 11.64 154 GLY A C 1
ATOM 1212 O O . GLY A 1 154 ? -5.852 -3.227 16.224 1.00 10.51 154 GLY A O 1
ATOM 1213 N N . LYS A 1 155 ? -7.600 -2.625 17.503 1.00 11.46 155 LYS A N 1
ATOM 1214 C CA . LYS A 1 155 ? -7.822 -1.380 16.778 1.00 10.52 155 LYS A CA 1
ATOM 1215 C C . LYS A 1 155 ? -6.664 -0.387 16.854 1.00 10.41 155 LYS A C 1
ATOM 1216 O O . LYS A 1 155 ? -6.204 0.112 15.825 1.00 9.85 155 LYS A O 1
ATOM 1222 N N . ASN A 1 156 ? -6.191 -0.092 18.062 1.00 8.62 156 ASN A N 1
ATOM 1223 C CA . ASN A 1 156 ? -5.095 0.861 18.210 1.00 9.25 156 ASN A CA 1
ATOM 1224 C C . ASN A 1 156 ? -3.830 0.406 17.484 1.00 7.38 156 ASN A C 1
ATOM 1225 O O . ASN A 1 156 ? -3.198 1.193 16.776 1.00 7.74 156 ASN A O 1
ATOM 1230 N N . VAL A 1 157 ? -3.463 -0.860 17.649 1.00 6.07 157 VAL A N 1
ATOM 1231 C CA . VAL A 1 157 ? -2.271 -1.376 16.987 1.00 6.60 157 VAL A CA 1
ATOM 1232 C C . VAL A 1 157 ? -2.420 -1.362 15.466 1.00 6.58 157 VAL A C 1
ATOM 1233 O O . VAL A 1 157 ? -1.513 -0.933 14.751 1.00 5.16 157 VAL A O 1
ATOM 1237 N N . ALA A 1 158 ? -3.567 -1.825 14.977 1.00 6.25 158 ALA A N 1
ATOM 1238 C CA . ALA A 1 158 ? -3.816 -1.872 13.535 1.00 7.39 158 ALA A CA 1
ATOM 1239 C C . ALA A 1 158 ? -3.777 -0.495 12.873 1.00 7.92 158 ALA A C 1
ATOM 1240 O O . ALA A 1 158 ? -3.230 -0.341 11.781 1.00 7.63 158 ALA A O 1
ATOM 1242 N N . LYS A 1 159 ? -4.361 0.503 13.531 1.00 8.16 159 LYS A N 1
ATOM 1243 C CA . LYS A 1 159 ? -4.388 1.855 12.985 1.00 8.13 159 LYS A CA 1
ATOM 1244 C C . LYS A 1 159 ? -2.981 2.433 12.910 1.00 7.41 159 LYS A C 1
ATOM 1245 O O . LYS A 1 159 ? -2.594 3.014 11.895 1.00 5.73 159 LYS A O 1
ATOM 1251 N N . PHE A 1 160 ? -2.218 2.263 13.987 1.00 6.30 160 PHE A N 1
ATOM 1252 C CA . PHE A 1 160 ? -0.844 2.749 14.043 1.00 5.27 160 PHE A CA 1
ATOM 1253 C C . PHE A 1 160 ? -0.015 2.094 12.935 1.00 6.33 160 PHE A C 1
ATOM 1254 O O . PHE A 1 160 ? 0.770 2.755 12.256 1.00 5.88 160 PHE A O 1
ATOM 1262 N N . ALA A 1 161 ? -0.197 0.791 12.755 1.00 5.53 161 ALA A N 1
ATOM 1263 C CA . ALA A 1 161 ? 0.539 0.049 11.732 1.00 5.19 161 ALA A CA 1
ATOM 1264 C C . ALA A 1 161 ? 0.209 0.503 10.307 1.00 5.45 161 ALA A C 1
ATOM 1265 O O . ALA A 1 161 ? 1.103 0.685 9.486 1.00 4.77 161 ALA A O 1
ATOM 1267 N N . LEU A 1 162 ? -1.075 0.682 10.013 1.00 6.41 162 LEU A N 1
ATOM 1268 C CA . LEU A 1 162 ? -1.485 1.104 8.677 1.00 6.33 162 LEU A CA 1
ATOM 1269 C C . LEU A 1 162 ? -0.969 2.491 8.313 1.00 5.90 162 LEU A C 1
ATOM 1270 O O . LEU A 1 162 ? -0.535 2.717 7.184 1.00 5.31 162 LEU A O 1
ATOM 1275 N N . ILE A 1 163 ? -1.009 3.420 9.264 1.00 5.47 163 ILE A N 1
ATOM 1276 C CA . ILE A 1 163 ? -0.522 4.766 8.997 1.00 5.64 163 ILE A CA 1
ATOM 1277 C C . ILE A 1 163 ? 0.985 4.711 8.752 1.00 6.30 163 ILE A C 1
ATOM 1278 O O . ILE A 1 163 ? 1.503 5.369 7.844 1.00 6.05 163 ILE A O 1
ATOM 1283 N N . SER A 1 164 ? 1.683 3.912 9.556 1.00 5.53 164 SER A N 1
ATOM 1284 C CA . SER A 1 164 ? 3.129 3.765 9.417 1.00 5.58 164 SER A CA 1
ATOM 1285 C C . SER A 1 164 ? 3.493 3.133 8.072 1.00 6.25 164 SER A C 1
ATOM 1286 O O . SER A 1 164 ? 4.456 3.544 7.427 1.00 7.45 164 SER A O 1
ATOM 1289 N N . ILE A 1 165 ? 2.728 2.131 7.650 1.00 5.56 165 ILE A N 1
ATOM 1290 C CA . ILE A 1 165 ? 2.994 1.471 6.376 1.00 5.50 165 ILE A CA 1
ATOM 1291 C C . ILE A 1 165 ? 2.876 2.465 5.217 1.00 6.58 165 ILE A C 1
ATOM 1292 O O . ILE A 1 165 ? 3.741 2.523 4.342 1.00 6.35 165 ILE A O 1
ATOM 1297 N N . GLN A 1 166 ? 1.816 3.264 5.227 1.00 5.61 166 GLN A N 1
ATOM 1298 C CA . GLN A 1 166 ? 1.596 4.254 4.177 1.00 5.88 166 GLN A CA 1
ATOM 1299 C C . GLN A 1 166 ? 2.690 5.318 4.130 1.00 5.65 166 GLN A C 1
ATOM 1300 O O . GLN A 1 166 ? 3.276 5.573 3.078 1.00 5.44 166 GLN A O 1
ATOM 1306 N N . MET A 1 167 ? 2.963 5.930 5.280 1.00 5.80 167 MET A N 1
ATOM 1307 C CA . MET A 1 167 ? 3.940 7.008 5.375 1.00 6.58 167 MET A CA 1
ATOM 1308 C C . MET A 1 167 ? 5.412 6.613 5.337 1.00 5.63 167 MET A C 1
ATOM 1309 O O . MET A 1 167 ? 6.263 7.437 5.000 1.00 7.10 167 MET A O 1
ATOM 1314 N N . VAL A 1 168 ? 5.714 5.361 5.667 1.00 5.10 168 VAL A N 1
ATOM 1315 C CA . VAL A 1 168 ? 7.099 4.898 5.668 1.00 5.67 168 VAL A CA 1
ATOM 1316 C C . VAL A 1 168 ? 7.410 3.937 4.517 1.00 5.96 168 VAL A C 1
ATOM 1317 O O . VAL A 1 168 ? 8.234 4.247 3.656 1.00 5.86 168 VAL A O 1
ATOM 1321 N N . ALA A 1 169 ? 6.739 2.788 4.484 1.00 5.48 169 ALA A N 1
ATOM 1322 C CA . ALA A 1 169 ? 6.995 1.793 3.443 1.00 5.55 169 ALA A CA 1
ATOM 1323 C C . ALA A 1 169 ? 6.538 2.168 2.032 1.00 6.54 169 ALA A C 1
ATOM 1324 O O . ALA A 1 169 ? 7.329 2.125 1.090 1.00 5.01 169 ALA A O 1
ATOM 1326 N N . GLU A 1 170 ? 5.269 2.531 1.873 1.00 4.40 170 GLU A N 1
ATOM 1327 C CA . GLU A 1 170 ? 4.767 2.884 0.548 1.00 7.47 170 GLU A CA 1
ATOM 1328 C C . GLU A 1 170 ? 5.447 4.138 0.004 1.00 6.00 170 GLU A C 1
ATOM 1329 O O . GLU A 1 170 ? 5.733 4.229 -1.194 1.00 6.61 170 GLU A O 1
ATOM 1335 N N . ALA A 1 171 ? 5.711 5.101 0.883 1.00 6.71 171 ALA A N 1
ATOM 1336 C CA . ALA A 1 171 ? 6.380 6.335 0.474 1.00 6.58 171 ALA A CA 1
ATOM 1337 C C . ALA A 1 171 ? 7.815 6.020 0.043 1.00 7.04 171 ALA A C 1
ATOM 1338 O O . ALA A 1 171 ? 8.353 6.650 -0.867 1.00 7.37 171 ALA A O 1
ATOM 1340 N N . ALA A 1 172 ? 8.440 5.051 0.702 1.00 6.55 172 ALA A N 1
ATOM 1341 C CA . ALA A 1 172 ? 9.804 4.670 0.337 1.00 5.43 172 ALA A CA 1
ATOM 1342 C C . ALA A 1 172 ? 9.807 4.057 -1.065 1.00 5.19 172 ALA A C 1
ATOM 1343 O O . ALA A 1 172 ? 10.689 4.334 -1.884 1.00 4.54 172 ALA A O 1
ATOM 1345 N N . ARG A 1 173 ? 8.811 3.223 -1.338 1.00 5.86 173 ARG A N 1
ATOM 1346 C CA . ARG A 1 173 ? 8.690 2.560 -2.634 1.00 5.94 173 ARG A CA 1
ATOM 1347 C C . ARG A 1 173 ? 8.373 3.508 -3.788 1.00 6.51 173 ARG A C 1
ATOM 1348 O O . ARG A 1 173 ? 8.970 3.407 -4.864 1.00 6.72 173 ARG A O 1
ATOM 1356 N N . PHE A 1 174 ? 7.432 4.421 -3.555 1.00 5.39 174 PHE A N 1
ATOM 1357 C CA . PHE A 1 174 ? 6.968 5.360 -4.583 1.00 6.46 174 PHE A CA 1
ATOM 1358 C C . PHE A 1 174 ? 7.273 6.836 -4.351 1.00 6.92 174 PHE A C 1
ATOM 1359 O O . PHE A 1 174 ? 6.750 7.436 -3.411 1.00 6.79 174 PHE A O 1
ATOM 1367 N N . LYS A 1 175 ? 8.089 7.428 -5.223 1.00 5.71 175 LYS A N 1
ATOM 1368 C CA . LYS A 1 175 ? 8.414 8.849 -5.107 1.00 7.10 175 LYS A CA 1
ATOM 1369 C C . LYS A 1 175 ? 7.128 9.681 -5.186 1.00 7.57 175 LYS A C 1
ATOM 1370 O O . LYS A 1 175 ? 7.011 10.727 -4.544 1.00 7.45 175 LYS A O 1
ATOM 1376 N N . TYR A 1 176 ? 6.169 9.212 -5.978 1.00 8.11 176 TYR A N 1
ATOM 1377 C CA . TYR A 1 176 ? 4.892 9.905 -6.137 1.00 8.03 176 TYR A CA 1
ATOM 1378 C C . TYR A 1 176 ? 4.155 10.005 -4.800 1.00 7.93 176 TYR A C 1
ATOM 1379 O O . TYR A 1 176 ? 3.546 11.027 -4.493 1.00 8.17 176 TYR A O 1
ATOM 1388 N N . ILE A 1 177 ? 4.212 8.938 -4.009 1.00 6.97 177 ILE A N 1
ATOM 1389 C CA . ILE A 1 177 ? 3.538 8.914 -2.717 1.00 7.09 177 ILE A CA 1
ATOM 1390 C C . ILE A 1 177 ? 4.289 9.768 -1.699 1.00 7.62 177 ILE A C 1
ATOM 1391 O O . ILE A 1 177 ? 3.677 10.442 -0.877 1.00 7.16 177 ILE A O 1
ATOM 1396 N N . GLU A 1 178 ? 5.617 9.752 -1.764 1.00 6.90 178 GLU A N 1
ATOM 1397 C CA . GLU A 1 178 ? 6.410 10.583 -0.870 1.00 7.31 178 GLU A CA 1
ATOM 1398 C C . GLU A 1 178 ? 5.972 12.024 -1.128 1.00 7.86 178 GLU A C 1
ATOM 1399 O O . GLU A 1 178 ? 5.730 12.791 -0.195 1.00 7.23 178 GLU A O 1
ATOM 1405 N N . ASP A 1 179 ? 5.852 12.378 -2.407 1.00 8.19 179 ASP A N 1
ATOM 1406 C CA . ASP A 1 179 ? 5.457 13.728 -2.790 1.00 9.68 179 ASP A CA 1
ATOM 1407 C C . ASP A 1 179 ? 4.074 14.094 -2.254 1.00 8.17 179 ASP A C 1
ATOM 1408 O O . ASP A 1 179 ? 3.841 15.233 -1.850 1.00 9.20 179 ASP A O 1
ATOM 1417 N N . GLN A 1 180 ? 3.154 13.135 -2.245 1.00 7.62 180 GLN A N 1
ATOM 1418 C CA . GLN A 1 180 ? 1.819 13.406 -1.724 1.00 8.31 180 GLN A CA 1
ATOM 1419 C C . GLN A 1 180 ? 1.885 13.704 -0.223 1.00 7.88 180 GLN A C 1
ATOM 1420 O O . GLN A 1 180 ? 1.201 14.601 0.269 1.00 8.95 180 GLN A O 1
ATOM 1426 N N . VAL A 1 181 ? 2.714 12.962 0.507 1.00 6.58 181 VAL A N 1
ATOM 1427 C CA . VAL A 1 181 ? 2.842 13.184 1.945 1.00 6.85 181 VAL A CA 1
ATOM 1428 C C . VAL A 1 181 ? 3.477 14.546 2.231 1.00 7.37 181 VAL A C 1
ATOM 1429 O O . VAL A 1 181 ? 3.040 15.273 3.125 1.00 7.63 181 VAL A O 1
ATOM 1433 N N . ILE A 1 182 ? 4.506 14.891 1.465 1.00 7.18 182 ILE A N 1
ATOM 1434 C CA . ILE A 1 182 ? 5.177 16.173 1.649 1.00 8.01 182 ILE A CA 1
ATOM 1435 C C . ILE A 1 182 ? 4.223 17.347 1.430 1.00 8.93 182 ILE A C 1
ATOM 1436 O O . ILE A 1 182 ? 4.213 18.303 2.210 1.00 10.39 182 ILE A O 1
ATOM 1441 N N . ASN A 1 183 ? 3.417 17.267 0.376 1.00 8.46 183 ASN A N 1
ATOM 1442 C CA . ASN A 1 183 ? 2.497 18.350 0.042 1.00 8.55 183 ASN A CA 1
ATOM 1443 C C . ASN A 1 183 ? 1.170 18.392 0.790 1.00 8.78 183 ASN A C 1
ATOM 1444 O O . ASN A 1 183 ? 0.603 19.472 0.971 1.00 9.50 183 ASN A O 1
ATOM 1449 N N . ARG A 1 184 ? 0.683 17.237 1.233 1.00 8.30 184 ARG A N 1
ATOM 1450 C CA . ARG A 1 184 ? -0.615 17.173 1.899 1.00 8.50 184 ARG A CA 1
ATOM 1451 C C . ARG A 1 184 ? -0.637 16.618 3.320 1.00 8.17 184 ARG A C 1
ATOM 1452 O O . ARG A 1 184 ? -1.665 16.706 3.997 1.00 7.83 184 ARG A O 1
ATOM 1460 N N . GLY A 1 185 ? 0.473 16.050 3.781 1.00 6.97 185 GLY A N 1
ATOM 1461 C CA . GLY A 1 185 ? 0.463 15.455 5.107 1.00 8.20 185 GLY A CA 1
ATOM 1462 C C . GLY A 1 185 ? 1.416 15.966 6.166 1.00 8.65 185 GLY A C 1
ATOM 1463 O O . GLY A 1 185 ? 1.588 15.313 7.195 1.00 9.89 185 GLY A O 1
ATOM 1464 N N . MET A 1 186 ? 2.030 17.120 5.934 1.00 8.10 186 MET A N 1
ATOM 1465 C CA . MET A 1 186 ? 2.956 17.683 6.909 1.00 8.35 186 MET A CA 1
ATOM 1466 C C . MET A 1 186 ? 2.217 18.521 7.951 1.00 9.28 186 MET A C 1
ATOM 1467 O O . MET A 1 186 ? 2.462 18.389 9.152 1.00 9.55 186 MET A O 1
ATOM 1472 N N . TYR A 1 187 ? 1.306 19.374 7.487 1.00 8.64 187 TYR A N 1
ATOM 1473 C CA . TYR A 1 187 ? 0.537 20.238 8.382 1.00 9.39 187 TYR A CA 1
ATOM 1474 C C . TYR A 1 187 ? -0.937 19.864 8.436 1.00 8.75 187 TYR A C 1
ATOM 1475 O O . TYR A 1 187 ? -1.704 20.436 9.215 1.00 11.02 187 TYR A O 1
ATOM 1484 N N . SER A 1 188 ? -1.331 18.906 7.608 1.00 9.68 188 SER A N 1
ATOM 1485 C CA . SER A 1 188 ? -2.725 18.487 7.554 1.00 9.20 188 SER A CA 1
ATOM 1486 C C . SER A 1 188 ? -2.820 16.975 7.440 1.00 9.02 188 SER A C 1
ATOM 1487 O O . SER A 1 188 ? -1.828 16.265 7.600 1.00 8.54 188 SER A O 1
ATOM 1492 N N . SER A 1 189 ? -4.028 16.492 7.170 1.00 9.17 189 SER A N 1
ATOM 1493 C CA . SER A 1 189 ? -4.261 15.065 6.998 1.00 8.98 189 SER A CA 1
ATOM 1494 C C . SER A 1 189 ? -4.917 14.857 5.639 1.00 8.56 189 SER A C 1
ATOM 1495 O O . SER A 1 189 ? -5.558 15.764 5.108 1.00 9.37 189 SER A O 1
ATOM 1500 N N . PHE A 1 190 ? -4.743 13.670 5.069 1.00 8.86 190 PHE A N 1
ATOM 1501 C CA . PHE A 1 190 ? -5.345 13.359 3.779 1.00 7.79 190 PHE A CA 1
ATOM 1502 C C . PHE A 1 190 ? -5.576 11.858 3.653 1.00 8.16 190 PHE A C 1
ATOM 1503 O O . PHE A 1 190 ? -5.030 11.069 4.427 1.00 7.53 190 PHE A O 1
ATOM 1511 N N . GLU A 1 191 ? -6.400 11.481 2.679 1.00 9.50 191 GLU A N 1
ATOM 1512 C CA . GLU A 1 191 ? -6.723 10.082 2.412 1.00 9.86 191 GLU A CA 1
ATOM 1513 C C . GLU A 1 191 ? -6.077 9.675 1.084 1.00 10.76 191 GLU A C 1
ATOM 1514 O O . GLU A 1 191 ? -6.119 10.430 0.112 1.00 12.13 191 GLU A O 1
ATOM 1520 N N . ALA A 1 192 ? -5.479 8.486 1.046 1.00 10.56 192 ALA A N 1
ATOM 1521 C CA . ALA A 1 192 ? -4.803 8.005 -0.159 1.00 10.81 192 ALA A CA 1
ATOM 1522 C C . ALA A 1 192 ? -5.703 7.887 -1.391 1.00 10.51 192 ALA A C 1
ATOM 1523 O O . ALA A 1 192 ? -5.333 8.329 -2.477 1.00 10.83 192 ALA A O 1
ATOM 1525 N N . GLY A 1 193 ? -6.874 7.283 -1.227 1.00 10.85 193 GLY A N 1
ATOM 1526 C CA . GLY A 1 193 ? -7.775 7.132 -2.359 1.00 10.98 193 GLY A CA 1
ATOM 1527 C C . GLY A 1 193 ? -7.547 5.856 -3.150 1.00 11.77 193 GLY A C 1
ATOM 1528 O O . GLY A 1 193 ? -6.532 5.174 -2.977 1.00 12.02 193 GLY A O 1
ATOM 1529 N N . ALA A 1 194 ? -8.485 5.549 -4.042 1.00 10.05 194 ALA A N 1
ATOM 1530 C CA . ALA A 1 194 ? -8.432 4.338 -4.853 1.00 11.55 194 ALA A CA 1
ATOM 1531 C C . ALA A 1 194 ? -7.297 4.232 -5.874 1.00 9.93 194 ALA A C 1
ATOM 1532 O O . ALA A 1 194 ? -6.723 3.155 -6.036 1.00 8.78 194 ALA A O 1
ATOM 1534 N N . ARG A 1 195 ? -6.967 5.323 -6.565 1.00 8.98 195 ARG A N 1
ATOM 1535 C CA . ARG A 1 195 ? -5.910 5.248 -7.570 1.00 9.17 195 ARG A CA 1
ATOM 1536 C C . ARG A 1 195 ? -4.541 4.976 -6.949 1.00 10.01 195 ARG A C 1
ATOM 1537 O O . ARG A 1 195 ? -3.778 4.150 -7.459 1.00 8.69 195 ARG A O 1
ATOM 1545 N N . ILE A 1 196 ? -4.228 5.665 -5.853 1.00 9.04 196 ILE A N 1
ATOM 1546 C CA . ILE A 1 196 ? -2.951 5.456 -5.177 1.00 9.67 196 ILE A CA 1
ATOM 1547 C C . ILE A 1 196 ? -2.887 4.044 -4.604 1.00 9.54 196 ILE A C 1
ATOM 1548 O O . ILE A 1 196 ? -1.824 3.428 -4.576 1.00 9.85 196 ILE A O 1
ATOM 1553 N N . THR A 1 197 ? -4.026 3.532 -4.149 1.00 9.39 197 THR A N 1
ATOM 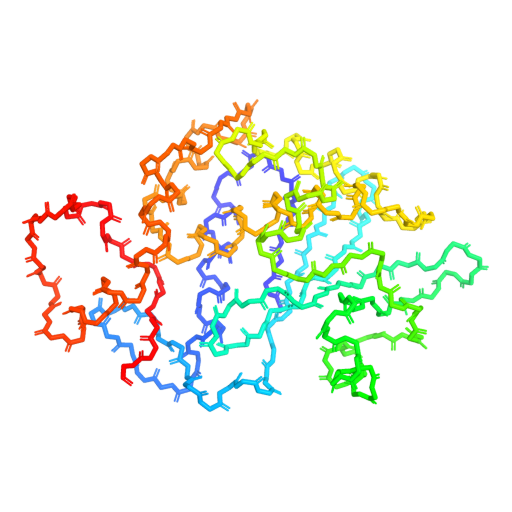1554 C CA . THR A 1 197 ? -4.072 2.184 -3.597 1.00 10.35 197 THR A CA 1
ATOM 1555 C C . THR A 1 197 ? -3.741 1.165 -4.696 1.00 10.03 197 THR A C 1
ATOM 1556 O O . THR A 1 197 ? -3.018 0.197 -4.457 1.00 10.52 197 THR A O 1
ATOM 1560 N N . LEU A 1 198 ? -4.257 1.391 -5.902 1.00 9.66 198 LEU A N 1
ATOM 1561 C CA . LEU A 1 198 ? -3.991 0.489 -7.024 1.00 9.28 198 LEU A CA 1
ATOM 1562 C C . LEU A 1 198 ? -2.534 0.629 -7.470 1.00 8.17 198 LEU A C 1
ATOM 1563 O O . LEU A 1 198 ? -1.893 -0.349 -7.865 1.00 7.74 198 LEU A O 1
ATOM 1568 N N . LEU A 1 199 ? -2.018 1.854 -7.413 1.00 7.42 199 LEU A N 1
ATOM 1569 C CA . LEU A 1 199 ? -0.630 2.106 -7.782 1.00 7.44 199 LEU A CA 1
ATOM 1570 C C . LEU A 1 199 ? 0.275 1.284 -6.863 1.00 7.08 199 LEU A C 1
ATOM 1571 O O . LEU A 1 199 ? 1.196 0.603 -7.323 1.00 7.37 199 LEU A O 1
ATOM 1576 N N . GLU A 1 200 ? 0.004 1.361 -5.563 1.00 7.87 200 GLU A N 1
ATOM 1577 C CA . GLU A 1 200 ? 0.773 0.623 -4.565 1.00 7.14 200 GLU A CA 1
ATOM 1578 C C . GLU A 1 200 ? 0.743 -0.877 -4.844 1.00 6.78 200 GLU A C 1
ATOM 1579 O O . GLU A 1 200 ? 1.757 -1.560 -4.717 1.00 6.53 200 GLU A O 1
ATOM 1585 N N . ASN A 1 201 ? -0.423 -1.391 -5.219 1.00 6.69 201 ASN A N 1
ATOM 1586 C CA . ASN A 1 201 ? -0.550 -2.816 -5.505 1.00 7.68 201 ASN A CA 1
ATOM 1587 C C . ASN A 1 201 ? 0.329 -3.267 -6.669 1.00 7.42 201 ASN A C 1
ATOM 1588 O O . ASN A 1 201 ? 0.716 -4.435 -6.739 1.00 8.28 201 ASN A O 1
ATOM 1593 N N . ASN A 1 202 ? 0.648 -2.339 -7.571 1.00 7.64 202 ASN A N 1
ATOM 1594 C CA . ASN A 1 202 ? 1.461 -2.647 -8.747 1.00 8.78 202 ASN A CA 1
ATOM 1595 C C . ASN A 1 202 ? 2.967 -2.408 -8.594 1.00 7.98 202 ASN A C 1
ATOM 1596 O O . ASN A 1 202 ? 3.675 -2.258 -9.592 1.00 6.71 202 ASN A O 1
ATOM 1601 N N . TRP A 1 203 ? 3.463 -2.385 -7.361 1.00 6.21 203 TRP A N 1
ATOM 1602 C CA . TRP A 1 203 ? 4.890 -2.158 -7.137 1.00 6.70 203 TRP A CA 1
ATOM 1603 C C . TRP A 1 203 ? 5.760 -3.169 -7.888 1.00 6.45 203 TRP A C 1
ATOM 1604 O O . TRP A 1 203 ? 6.737 -2.795 -8.537 1.00 7.16 203 TRP A O 1
ATOM 1615 N N . SER A 1 204 ? 5.401 -4.447 -7.810 1.00 7.49 204 SER A N 1
ATOM 1616 C CA . SER A 1 204 ? 6.172 -5.492 -8.481 1.00 7.60 204 SER A CA 1
ATOM 1617 C C . SER A 1 204 ? 6.161 -5.374 -10.006 1.00 6.78 204 SER A C 1
ATOM 1618 O O . SER A 1 204 ? 7.204 -5.506 -10.654 1.00 7.85 204 SER A O 1
ATOM 1621 N N . LYS A 1 205 ? 4.990 -5.124 -10.583 1.00 8.36 205 LYS A N 1
ATOM 1622 C CA . LYS A 1 205 ? 4.886 -5.012 -12.035 1.00 9.58 205 LYS A CA 1
ATOM 1623 C C . LYS A 1 205 ? 5.669 -3.833 -12.602 1.00 9.69 205 LYS A C 1
ATOM 1624 O O . LYS A 1 205 ? 6.248 -3.929 -13.684 1.00 10.98 205 LYS A O 1
ATOM 1630 N N . ILE A 1 206 ? 5.692 -2.725 -11.870 1.00 6.72 206 ILE A N 1
ATOM 1631 C CA . ILE A 1 206 ? 6.427 -1.545 -12.309 1.00 7.87 206 ILE A CA 1
ATOM 1632 C C . ILE A 1 206 ? 7.917 -1.819 -12.141 1.00 7.99 206 ILE A C 1
ATOM 1633 O O . ILE A 1 206 ? 8.722 -1.497 -13.018 1.00 8.73 206 ILE A O 1
ATOM 1638 N N . SER A 1 207 ? 8.279 -2.426 -11.016 1.00 7.76 207 SER A N 1
ATOM 1639 C CA . SER A 1 207 ? 9.677 -2.753 -10.751 1.00 7.51 207 SER A CA 1
ATOM 1640 C C . SER A 1 207 ? 10.245 -3.621 -11.870 1.00 8.66 207 SER A C 1
ATOM 1641 O O . SER A 1 207 ? 11.370 -3.410 -12.314 1.00 7.93 207 SER A O 1
ATOM 1646 N N . GLU A 1 208 ? 9.463 -4.598 -12.321 1.00 10.35 208 GLU A N 1
ATOM 1647 C CA . GLU A 1 208 ? 9.903 -5.498 -13.387 1.00 12.37 208 GLU A CA 1
ATOM 1648 C C . GLU A 1 208 ? 10.378 -4.742 -14.621 1.00 11.74 208 GLU A C 1
ATOM 1649 O O . GLU A 1 208 ? 11.409 -5.081 -15.211 1.00 11.50 208 GLU A O 1
ATOM 1655 N N . GLN A 1 209 ? 9.622 -3.723 -15.011 1.00 9.70 209 GLN A N 1
ATOM 1656 C CA . GLN A 1 209 ? 9.966 -2.939 -16.186 1.00 11.86 209 GLN A CA 1
ATOM 1657 C C . GLN A 1 209 ? 11.233 -2.117 -16.002 1.00 11.41 209 GLN A C 1
ATOM 1658 O O . GLN A 1 209 ? 12.010 -1.959 -16.945 1.00 9.47 209 GLN A O 1
ATOM 1664 N N . TYR A 1 210 ? 11.444 -1.596 -14.796 1.00 10.51 210 TYR A N 1
ATOM 1665 C CA . TYR A 1 210 ? 12.638 -0.807 -14.525 1.00 10.67 210 TYR A CA 1
ATOM 1666 C C . TYR A 1 210 ? 13.908 -1.624 -14.733 1.00 10.13 210 TYR A C 1
ATOM 1667 O O . TYR A 1 210 ? 14.965 -1.070 -15.030 1.00 10.95 210 TYR A O 1
ATOM 1676 N N . HIS A 1 211 ? 13.813 -2.940 -14.580 1.00 9.48 211 HIS A N 1
ATOM 1677 C CA . HIS A 1 211 ? 14.982 -3.781 -14.790 1.00 10.99 211 HIS A CA 1
ATOM 1678 C C . HIS A 1 211 ? 15.285 -3.911 -16.285 1.00 11.59 211 HIS A C 1
ATOM 1679 O O . HIS A 1 211 ? 16.380 -4.326 -16.671 1.00 13.52 211 HIS A O 1
ATOM 1686 N N . LYS A 1 212 ? 14.319 -3.542 -17.125 1.00 11.92 212 LYS A N 1
ATOM 1687 C CA . LYS A 1 212 ? 14.493 -3.632 -18.575 1.00 13.01 212 LYS A CA 1
ATOM 1688 C C . LYS A 1 212 ? 14.701 -2.285 -19.268 1.00 13.42 212 LYS A C 1
ATOM 1689 O O . LYS A 1 212 ? 15.167 -2.234 -20.410 1.00 13.81 212 LYS A O 1
ATOM 1695 N N . SER A 1 213 ? 14.348 -1.199 -18.587 1.00 12.67 213 SER A N 1
ATOM 1696 C CA . SER A 1 213 ? 14.501 0.142 -19.152 1.00 13.12 213 SER A CA 1
ATOM 1697 C C . SER A 1 213 ? 14.353 1.206 -18.070 1.00 14.24 213 SER A C 1
ATOM 1698 O O . SER A 1 213 ? 13.579 1.036 -17.129 1.00 14.78 213 SER A O 1
ATOM 1701 N N . CYS A 1 214 ? 15.093 2.303 -18.209 1.00 14.26 214 CYS A N 1
ATOM 1702 C CA . CYS A 1 214 ? 15.017 3.386 -17.236 1.00 15.71 214 CYS A CA 1
ATOM 1703 C C . CYS A 1 214 ? 13.971 4.421 -17.638 1.00 17.72 214 CYS A C 1
ATOM 1704 O O . CYS A 1 214 ? 13.637 5.313 -16.860 1.00 17.75 214 CYS A O 1
ATOM 1707 N N . LYS A 1 215 ? 13.463 4.300 -18.860 1.00 18.51 215 LYS A N 1
ATOM 1708 C CA . LYS A 1 215 ? 12.435 5.203 -19.370 1.00 21.82 215 LYS A CA 1
ATOM 1709 C C . LYS A 1 215 ? 11.297 4.326 -19.865 1.00 22.61 215 LYS A C 1
ATOM 1710 O O . LYS A 1 215 ? 11.326 3.817 -20.986 1.00 23.22 215 LYS A O 1
ATOM 1716 N N . LEU A 1 216 ? 10.292 4.161 -19.013 1.00 22.84 216 LEU A N 1
ATOM 1717 C CA . LEU A 1 216 ? 9.152 3.302 -19.305 1.00 24.06 216 LEU A CA 1
ATOM 1718 C C . LEU A 1 216 ? 8.090 3.840 -20.253 1.00 24.82 216 LEU A C 1
ATOM 1719 O O . LEU A 1 216 ? 7.648 3.133 -21.160 1.00 25.44 216 LEU A O 1
ATOM 1724 N N . GLY A 1 217 ? 7.674 5.083 -20.042 1.00 24.16 217 GLY A N 1
ATOM 1725 C CA . GLY A 1 217 ? 6.637 5.650 -20.883 1.00 23.70 217 GLY A CA 1
ATOM 1726 C C . GLY A 1 217 ? 5.282 5.337 -20.273 1.00 23.44 217 GLY A C 1
ATOM 1727 O O . GLY A 1 217 ? 5.086 4.272 -19.682 1.00 23.80 217 GLY A O 1
ATOM 1728 N N . GLY A 1 218 ? 4.340 6.261 -20.419 1.00 21.88 218 GLY A N 1
ATOM 1729 C CA . GLY A 1 218 ? 3.018 6.074 -19.851 1.00 20.18 218 GLY A CA 1
ATOM 1730 C C . GLY A 1 218 ? 2.271 4.815 -20.252 1.00 19.19 218 GLY A C 1
ATOM 1731 O O . GLY A 1 218 ? 2.333 4.369 -21.397 1.00 19.51 218 GLY A O 1
ATOM 1732 N N . GLY A 1 219 ? 1.559 4.245 -19.288 1.00 17.81 219 GLY A N 1
ATOM 1733 C CA . GLY A 1 219 ? 0.773 3.049 -19.529 1.00 17.34 219 GLY A CA 1
ATOM 1734 C C . GLY A 1 219 ? -0.455 3.131 -18.647 1.00 17.47 219 GLY A C 1
ATOM 1735 O O . GLY A 1 219 ? -1.189 4.119 -18.689 1.00 16.38 219 GLY A O 1
ATOM 1736 N N . GLN A 1 220 ? -0.685 2.099 -17.843 1.00 16.94 220 GLN A N 1
ATOM 1737 C CA . GLN A 1 220 ? -1.819 2.098 -16.93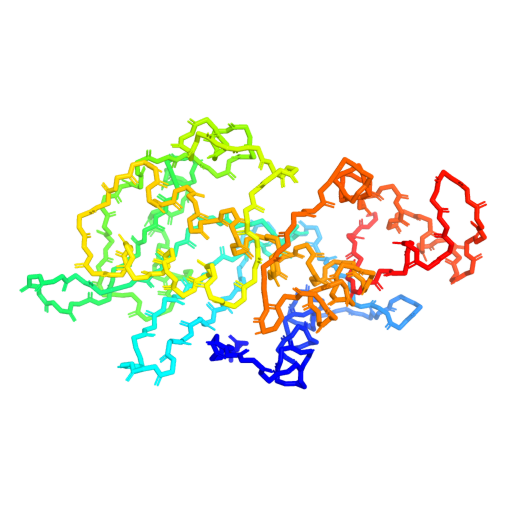1 1.00 16.08 220 GLN A CA 1
ATOM 1738 C C . GLN A 1 220 ? -1.633 3.283 -15.983 1.00 14.06 220 GLN A C 1
ATOM 1739 O O . GLN A 1 220 ? -2.597 3.910 -15.550 1.00 13.43 220 GLN A O 1
ATOM 1745 N N . PHE A 1 221 ? -0.376 3.581 -15.670 1.00 12.77 221 PHE A N 1
ATOM 1746 C CA . PHE A 1 221 ? -0.047 4.703 -14.803 1.00 11.86 221 PHE A CA 1
ATOM 1747 C C . PHE A 1 221 ? 0.878 5.650 -15.558 1.00 11.68 221 PHE A C 1
ATOM 1748 O O . PHE A 1 221 ? 1.496 5.265 -16.552 1.00 10.60 221 PHE A O 1
ATOM 1756 N N . THR A 1 222 ? 0.964 6.889 -15.092 1.00 9.97 222 THR A N 1
ATOM 1757 C CA . THR A 1 222 ? 1.814 7.881 -15.739 1.00 9.58 222 THR A CA 1
ATOM 1758 C C . THR A 1 222 ? 3.276 7.635 -15.398 1.00 10.42 222 THR A C 1
ATOM 1759 O O . THR A 1 222 ? 3.594 6.878 -14.481 1.00 9.03 222 THR A O 1
ATOM 1763 N N . GLU A 1 223 ? 4.168 8.283 -16.139 1.00 11.14 223 GLU A N 1
ATOM 1764 C CA . GLU A 1 223 ? 5.593 8.130 -15.891 1.00 13.16 223 GLU A CA 1
ATOM 1765 C C . GLU A 1 223 ? 5.945 8.616 -14.482 1.00 12.46 223 GLU A C 1
ATOM 1766 O O . GLU A 1 223 ? 6.806 8.040 -13.816 1.00 11.76 223 GLU A O 1
ATOM 1772 N N . GLU A 1 224 ? 5.266 9.665 -14.025 1.00 11.10 224 GLU A N 1
ATOM 1773 C CA . GLU A 1 224 ? 5.519 10.208 -12.691 1.00 11.69 224 GLU A CA 1
ATOM 1774 C C . GLU A 1 224 ? 5.016 9.275 -11.590 1.00 9.86 224 GLU A C 1
ATOM 1775 O O . GLU A 1 224 ? 5.672 9.101 -10.563 1.00 9.85 224 GLU A O 1
ATOM 1781 N N . GLU A 1 225 ? 3.849 8.678 -11.801 1.00 10.53 225 GLU A N 1
ATOM 1782 C CA . GLU A 1 225 ? 3.298 7.752 -10.820 1.00 8.97 225 GLU A CA 1
ATOM 1783 C C . GLU A 1 225 ? 4.206 6.534 -10.678 1.00 9.00 225 GLU A C 1
ATOM 1784 O O . GLU A 1 225 ? 4.334 5.965 -9.590 1.00 8.76 225 GLU A O 1
ATOM 1790 N N . MET A 1 226 ? 4.854 6.155 -11.778 1.00 8.90 226 MET A N 1
ATOM 1791 C CA . MET A 1 226 ? 5.735 4.992 -11.792 1.00 10.23 226 MET A CA 1
ATOM 1792 C C . MET A 1 226 ? 7.170 5.245 -11.334 1.00 10.09 226 MET A C 1
ATOM 1793 O O . MET A 1 226 ? 7.969 4.311 -11.271 1.00 11.04 226 MET A O 1
ATOM 1798 N N . LYS A 1 227 ? 7.501 6.492 -11.012 1.00 9.46 227 LYS A N 1
ATOM 1799 C CA . LYS A 1 227 ? 8.852 6.827 -10.565 1.00 9.25 227 LYS A CA 1
ATOM 1800 C C . LYS A 1 227 ? 9.123 6.176 -9.206 1.00 9.59 227 LYS A C 1
ATOM 1801 O O . LYS A 1 227 ? 8.723 6.696 -8.161 1.00 8.50 227 LYS A O 1
ATOM 1807 N N . LEU A 1 228 ? 9.814 5.042 -9.215 1.00 8.69 228 LEU A N 1
ATOM 1808 C CA . LEU A 1 228 ? 10.090 4.328 -7.971 1.00 7.24 228 LEU A CA 1
ATOM 1809 C C . LEU A 1 228 ? 11.303 4.822 -7.189 1.00 7.11 228 LEU A C 1
ATOM 1810 O O . LEU A 1 228 ? 12.284 5.293 -7.767 1.00 7.69 228 LEU A O 1
ATOM 1815 N N . GLY A 1 229 ? 11.208 4.723 -5.864 1.00 7.06 229 GLY A N 1
ATOM 1816 C CA . GLY A 1 229 ? 12.297 5.121 -4.990 1.00 6.17 229 GLY A CA 1
ATOM 1817 C C . GLY A 1 229 ? 13.038 3.893 -4.485 1.00 7.44 229 GLY A C 1
ATOM 1818 O O . GLY A 1 229 ? 14.126 3.996 -3.920 1.00 7.31 229 GLY A O 1
ATOM 1819 N N . LEU A 1 230 ? 12.435 2.725 -4.689 1.00 7.41 230 LEU A N 1
ATOM 1820 C CA . LEU A 1 230 ? 13.016 1.450 -4.278 1.00 6.73 230 LEU A CA 1
ATOM 1821 C C . LEU A 1 230 ? 12.474 0.386 -5.223 1.00 7.42 230 LEU A C 1
ATOM 1822 O O . LEU A 1 230 ? 11.268 0.324 -5.463 1.00 7.69 230 LEU A O 1
ATOM 1827 N N . LEU A 1 231 ? 13.356 -0.442 -5.771 1.00 7.29 231 LEU A N 1
ATOM 1828 C CA . LEU A 1 231 ? 12.916 -1.492 -6.680 1.00 7.71 231 LEU A CA 1
ATOM 1829 C C . LEU A 1 231 ? 12.895 -2.835 -5.980 1.00 8.16 231 LEU A C 1
ATOM 1830 O O . LEU A 1 231 ? 13.668 -3.081 -5.058 1.00 7.55 231 LEU A O 1
ATOM 1835 N N . LEU A 1 232 ? 11.992 -3.698 -6.423 1.00 8.86 232 LEU A N 1
ATOM 1836 C CA . LEU A 1 232 ? 11.905 -5.043 -5.886 1.00 9.41 232 LEU A CA 1
ATOM 1837 C C . LEU A 1 232 ? 12.881 -5.859 -6.736 1.00 9.15 232 LEU A C 1
ATOM 1838 O O . LEU A 1 232 ? 13.157 -5.507 -7.885 1.00 9.32 232 LEU A O 1
ATOM 1843 N N . TYR A 1 233 ? 13.423 -6.929 -6.169 1.00 8.90 233 TYR A N 1
ATOM 1844 C CA . TYR A 1 233 ? 14.334 -7.793 -6.908 1.00 9.43 233 TYR A CA 1
ATOM 1845 C C . TYR A 1 233 ? 13.579 -8.299 -8.142 1.00 11.82 233 TYR A C 1
ATOM 1846 O O . TYR A 1 233 ? 12.349 -8.247 -8.182 1.00 9.88 233 TYR A O 1
ATOM 1855 N N . ASN A 1 234 ? 14.304 -8.780 -9.147 1.00 12.67 234 ASN A N 1
ATOM 1856 C CA . ASN A 1 234 ? 13.646 -9.291 -10.346 1.00 16.33 234 ASN A CA 1
ATOM 1857 C C . ASN A 1 234 ? 13.987 -10.764 -10.548 1.00 17.59 234 ASN A C 1
ATOM 1858 O O . ASN A 1 234 ? 14.512 -11.373 -9.590 1.00 18.34 234 ASN A O 1
#

Foldseek 3Di:
DQEDALALDLVSLVVSLLVQQCVLQPDDDDFLPAGEHDQVQQVPWDKYWYAYPPPRFIKIWIARSQQRFTFFIWAAAQPPRFIETEGAPVCCVVCQVVSCVGVVRGPYYDDYAPFHRDQVTLCVLQVHHLQAQKEASVQLNVLCVVDHNDDGGSNSVSSNNSNCCQSHVLVSFAVLSSVCHSVAHSPHIDGCHDVNVVLSVCQQVLLVVSNVDVQDQDDPHHSNRSPTNYHRDD

B-factor: mean 13.67, std 8.09, range [2.14, 53.65]

GO terms:
  GO:0030597 RNA glycosylase activity (F, IDA)
  GO:0030598 rRNA N-glycosylase activity (F, IDA)
  GO:0017148 negative regulation of translation (P, IDA)

Organism: Silene chalcedonica (NCBI:txid39855)

InterPro domains:
  IPR001574 Ribosome-inactivating protein [PF00161] (10-208)
  IPR001574 Ribosome-inactivating protein [PTHR33453] (6-209)
  IPR016138 Ribosome-inactivating protein, subdomain 1 [G3DSA:3.40.420.10] (1-172)
  IPR016139 Ribosome-inactivating protein, subdomain 2 [G3DSA:4.10.470.10] (173-234)
  IPR017988 Ribosome-inactivating protein conserved site [PS00275] (165-181)
  IPR017989 Ribosome-inactivating protein type 1/2 [PR00396] (11-24)
  IPR017989 Ribosome-inactivating protein type 1/2 [PR00396] (58-73)
  IPR017989 Ribosome-inactivating protein type 1/2 [PR00396] (130-144)
  IPR017989 Ribosome-inactivating protein type 1/2 [PR00396] (161-181)
  IPR017989 Ribosome-inactivating protein type 1/2 [PR00396] (194-211)
  IPR036041 Ribosome-inactivating protein superfamily [SSF56371] (6-220)

Sequence (234 aa):
RPSWTVDSDSAKYSSFLDSLREEFGRGTPKVCNIPVTKKANNDKFVLVNLVLPFNRNTITLAFRASDAYLVGFQDRDSKTNKLRANFFSDEYRALSGKYKSIFTDAEVLAPALPCASTYTDLQNKAGVSREKLSLGVSSLQTAFTAVYGKVFTGKNVAKFALISIQMVAEAARFKYIEDQVINRGMYSSFEAGARITLLENNWSKISEQYHKSCKLGGGQFTEEEMKLGLLLYN

Solvent-accessible surface area: 10645 Å² total; per-residue (Å²): 130,9,58,4,45,0,60,33,64,38,68,133,0,28,68,7,0,76,47,0,7,76,54,2,6,166,80,74,118,89,42,42,129,19,12,12,2,30,144,83,35,85,63,111,33,12,22,0,30,0,14,2,40,147,80,148,40,44,0,4,0,0,1,37,5,7,45,2,69,6,0,0,4,10,0,85,38,96,192,72,100,93,31,27,0,0,0,1,56,76,19,53,218,77,10,18,77,72,55,105,82,6,1,86,68,1,91,46,65,10,111,44,5,56,4,14,5,53,60,95,26,0,43,113,85,6,64,26,38,20,62,119,3,55,6,0,7,69,22,0,23,100,9,0,73,32,0,45,17,105,130,43,61,17,120,46,0,0,69,2,2,0,4,0,15,5,0,0,2,4,0,0,25,0,73,69,8,4,74,34,2,46,125,104,0,9,188,70,61,17,93,11,26,76,127,18,10,84,2,8,91,18,22,47,139,9,1,91,72,11,51,151,51,72,177,48,37,66,62,118,5,63,77,111,11,17,105,4,6,0,0,21,70,139

Radius of gyration: 17.09 Å; Cα contacts (8 Å, |Δi|>4): 444; chains: 1; bounding box: 37×38×56 Å